Protein AF-X1TYH8-F1 (afdb_monomer_lite)

Secondary structure (DSSP, 8-state):
--SSEEEE-SPP-TTS-TT-TTTTTT-GGGEEEEE---HHHHHHHHHHHHHHHHTTT--EEEEEEET--TTTTTGGG--S-TT-HHHHHHHHHHHHHHHHH-TTEEEEEEEEEES--TT--GGGSHHHHHIIIIIHHHHHHHHH-TT---EEEEE-TT--HHHHHHHTTT-SS-EEEEEETTTTBTTS-SS-SHHHHHTHHHHHHTT--EEEE--B-S-SSS----HHHHHHHHHTS-GGG-S-EE-

Radius of gyration: 20.02 Å; chains: 1; bounding box: 48×45×50 Å

Organism: NCBI:txid412755

Foldseek 3Di:
DPQFDKAFQDDDDPPQPPVCPPVPRVPPVRIDGPGDGGVVRVLVVVLVVLVVCVVVVHAAEAEDAADDPPPCDPPPPAHRALPRVVPLVVLLQVLLVVCLSHLRHQEYEYELDDPADCPDDDCSHSLNSCCSHNQNSVVNNCVVPVPRNYAYEYECHVHDDVSNCVNCVVRPDAHAYEYAQQVADLPPDLARCDCVVPPVVVLVVVVHAYEYEYHHPDDDPDDDDDVVSVVSSVVNPPVVRHPYYDD

pLDDT: mean 93.1, std 6.13, range [48.47, 98.81]

Structure (mmCIF, N/CA/C/O backbone):
data_AF-X1TYH8-F1
#
_entry.id   AF-X1TYH8-F1
#
loop_
_atom_site.group_PDB
_atom_site.id
_atom_site.type_symbol
_atom_site.label_atom_id
_atom_site.label_alt_id
_atom_site.label_comp_id
_atom_site.label_asym_id
_atom_site.label_entity_id
_atom_site.label_seq_id
_atom_site.pdbx_PDB_ins_code
_atom_site.Cartn_x
_atom_site.Cartn_y
_atom_site.Cartn_z
_atom_site.occupancy
_atom_site.B_iso_or_equiv
_atom_site.auth_seq_id
_atom_site.auth_comp_id
_atom_site.auth_asym_id
_atom_site.auth_atom_id
_atom_site.pdbx_PDB_model_num
ATOM 1 N N . PRO A 1 1 ? -21.768 14.078 11.665 1.00 48.47 1 PRO A N 1
ATOM 2 C CA . PRO A 1 1 ? -21.532 14.996 10.521 1.00 48.47 1 PRO A CA 1
ATOM 3 C C . PRO A 1 1 ? -20.905 14.362 9.258 1.00 48.47 1 PRO A C 1
ATOM 5 O O . PRO A 1 1 ? -21.002 14.985 8.215 1.00 48.47 1 PRO A O 1
ATOM 8 N N . TRP A 1 2 ? -20.284 13.170 9.311 1.00 58.06 2 TRP A N 1
ATOM 9 C CA . TRP A 1 2 ? -19.496 12.624 8.183 1.00 58.06 2 TRP A CA 1
ATOM 10 C C . TRP A 1 2 ? -19.933 11.287 7.551 1.00 58.06 2 TRP A C 1
ATOM 12 O O . TRP A 1 2 ? -19.179 10.770 6.723 1.00 58.06 2 TRP A O 1
ATOM 22 N N . PRO A 1 3 ? -21.081 10.658 7.867 1.00 69.81 3 PRO A N 1
ATOM 23 C CA . PRO A 1 3 ? -21.370 9.403 7.195 1.00 69.81 3 PRO A CA 1
ATOM 24 C C . PRO A 1 3 ? -21.866 9.667 5.758 1.00 69.81 3 PRO A C 1
ATOM 26 O O . PRO A 1 3 ? -21.791 8.781 4.920 1.00 69.81 3 PRO A O 1
ATOM 29 N N . ASN A 1 4 ? -22.213 10.907 5.409 1.00 88.38 4 ASN A N 1
ATOM 30 C CA . ASN A 1 4 ? -22.666 11.266 4.071 1.00 88.38 4 ASN A CA 1
ATOM 31 C C . ASN A 1 4 ? -21.551 11.164 3.016 1.00 88.38 4 ASN A C 1
ATOM 33 O O . ASN A 1 4 ? -20.354 11.213 3.317 1.00 88.38 4 ASN A O 1
ATOM 37 N N . VAL A 1 5 ? -21.958 10.992 1.762 1.00 90.00 5 VAL A N 1
ATOM 38 C CA . VAL A 1 5 ? -21.089 11.103 0.589 1.00 90.00 5 VAL A CA 1
ATOM 39 C C . VAL A 1 5 ? -21.159 12.545 0.104 1.00 90.00 5 VAL A C 1
ATOM 41 O O . VAL A 1 5 ? -22.251 13.084 -0.104 1.00 90.00 5 VAL A O 1
ATOM 44 N N . THR A 1 6 ? -19.999 13.168 -0.061 1.00 91.44 6 THR A N 1
ATOM 45 C CA . THR A 1 6 ? -19.877 14.576 -0.432 1.00 91.44 6 THR A CA 1
ATOM 46 C C . THR A 1 6 ? -19.038 14.758 -1.690 1.00 91.44 6 THR A C 1
ATOM 48 O O . THR A 1 6 ? -18.219 13.908 -2.036 1.00 91.44 6 THR A O 1
ATOM 51 N N . VAL A 1 7 ? -19.242 15.884 -2.369 1.00 92.38 7 VAL A N 1
ATOM 52 C CA . VAL A 1 7 ? -18.417 16.347 -3.489 1.00 92.38 7 VAL A CA 1
ATOM 53 C C . VAL A 1 7 ? -17.928 17.765 -3.207 1.00 92.38 7 VAL A C 1
ATOM 55 O O . VAL A 1 7 ? -18.667 18.567 -2.629 1.00 92.38 7 VAL A O 1
ATOM 58 N N . TYR A 1 8 ? -16.693 18.072 -3.601 1.00 92.06 8 TYR A N 1
ATOM 59 C CA . TYR A 1 8 ? -16.167 19.435 -3.555 1.00 92.06 8 TYR A CA 1
ATOM 60 C C . TYR A 1 8 ? -16.996 20.348 -4.462 1.00 92.06 8 TYR A C 1
ATOM 62 O O . TYR A 1 8 ? -17.289 19.988 -5.602 1.00 92.06 8 TYR A O 1
ATOM 70 N N . ASN A 1 9 ? -17.411 21.504 -3.944 1.00 93.00 9 ASN A N 1
ATOM 71 C CA . ASN A 1 9 ? -18.396 22.366 -4.605 1.00 93.00 9 ASN A CA 1
ATOM 72 C C . ASN A 1 9 ? -17.817 23.662 -5.189 1.00 93.00 9 ASN A C 1
ATOM 74 O O . ASN A 1 9 ? -18.574 24.463 -5.740 1.00 93.00 9 ASN A O 1
ATOM 78 N N . LYS A 1 10 ? -16.499 23.875 -5.097 1.00 90.62 10 LYS A N 1
ATOM 79 C CA . LYS A 1 10 ? -15.839 25.023 -5.726 1.00 90.62 10 LYS A CA 1
ATOM 80 C C . LYS A 1 10 ? -15.267 24.643 -7.100 1.00 90.62 10 LYS A C 1
ATOM 82 O O . LYS A 1 10 ? -14.991 23.469 -7.353 1.00 90.62 10 LYS A O 1
ATOM 87 N N . PRO A 1 11 ? -15.075 25.623 -8.002 1.00 89.50 11 PRO A N 1
ATOM 88 C CA . PRO A 1 11 ? -14.467 25.377 -9.303 1.00 89.50 11 PRO A CA 1
ATOM 89 C C . PRO A 1 11 ? -13.049 24.810 -9.173 1.00 89.50 11 PRO A C 1
ATOM 91 O O . PRO A 1 11 ? -12.228 25.356 -8.440 1.00 89.50 11 PRO A O 1
ATOM 94 N N . ILE A 1 12 ? -12.751 23.770 -9.951 1.00 87.56 12 ILE A N 1
ATOM 95 C CA . ILE A 1 12 ? -11.387 23.289 -10.190 1.00 87.56 12 ILE A CA 1
ATOM 96 C C . ILE A 1 12 ? -10.978 23.798 -11.569 1.00 87.56 12 ILE A C 1
ATOM 98 O O . ILE A 1 12 ? -11.704 23.609 -12.546 1.00 87.56 12 ILE A O 1
ATOM 102 N N . ASN A 1 13 ? -9.839 24.476 -11.650 1.00 87.56 13 ASN A N 1
ATOM 103 C CA . ASN A 1 13 ? -9.317 25.013 -12.900 1.00 87.56 13 ASN A CA 1
ATOM 104 C C . ASN A 1 13 ? -7.806 24.759 -13.010 1.00 87.56 13 ASN A C 1
ATOM 106 O O . ASN A 1 13 ? -7.185 24.235 -12.091 1.00 87.56 13 ASN A O 1
ATOM 110 N N . ASN A 1 14 ? -7.207 25.136 -14.141 1.00 87.12 14 ASN A N 1
ATOM 111 C CA . ASN A 1 14 ? -5.792 24.864 -14.430 1.00 87.12 14 ASN A CA 1
ATOM 112 C C . ASN A 1 14 ? -4.800 25.557 -13.473 1.00 87.12 14 ASN A C 1
ATOM 114 O O . ASN A 1 14 ? -3.608 25.274 -13.538 1.00 87.12 14 ASN A O 1
ATOM 118 N N . TRP A 1 15 ? -5.276 26.469 -12.622 1.00 85.25 15 TRP A N 1
ATOM 119 C CA . TRP A 1 15 ? -4.486 27.192 -11.625 1.00 85.25 15 TRP A CA 1
ATOM 120 C C . TRP A 1 15 ? -4.729 26.709 -10.194 1.00 85.25 15 TRP A C 1
ATOM 122 O O . TRP A 1 15 ? -4.095 27.222 -9.278 1.00 85.25 15 TRP A O 1
ATOM 132 N N . THR A 1 16 ? -5.647 25.760 -9.991 1.00 84.38 16 THR A N 1
ATOM 133 C CA . THR A 1 16 ? -5.867 25.134 -8.685 1.00 84.38 16 THR A CA 1
ATOM 134 C C . THR A 1 16 ? -4.596 24.401 -8.254 1.00 84.38 16 THR A C 1
ATOM 136 O O . THR A 1 16 ? -4.020 23.651 -9.050 1.00 84.38 16 THR A O 1
ATOM 139 N N . ASP A 1 17 ? -4.145 24.613 -7.014 1.00 82.62 17 ASP A N 1
ATOM 140 C CA . ASP A 1 17 ? -2.962 23.931 -6.500 1.00 82.62 17 ASP A CA 1
ATOM 141 C C . ASP A 1 17 ? -3.255 22.430 -6.434 1.00 82.62 17 ASP A C 1
ATOM 143 O O . ASP A 1 17 ? -4.149 21.969 -5.724 1.00 82.62 17 ASP A O 1
ATOM 147 N N . MET A 1 18 ? -2.469 21.632 -7.158 1.00 74.50 18 MET A N 1
ATOM 148 C CA . MET A 1 18 ? -2.606 20.174 -7.138 1.00 74.50 18 MET A CA 1
ATOM 149 C C . MET A 1 18 ? -2.240 19.557 -5.780 1.00 74.50 18 MET A C 1
ATOM 151 O O . MET A 1 18 ? -2.470 18.365 -5.567 1.00 74.50 18 MET A O 1
ATOM 155 N N . LYS A 1 19 ? -1.658 20.339 -4.860 1.00 72.88 19 LYS A N 1
ATOM 156 C CA . LYS A 1 19 ? -1.455 19.938 -3.462 1.00 72.88 19 LYS A CA 1
ATOM 157 C C . LYS A 1 19 ? -2.666 20.234 -2.577 1.00 72.88 19 LYS A C 1
ATOM 159 O O . LYS A 1 19 ? -2.643 19.820 -1.419 1.00 72.88 19 LYS A O 1
ATOM 164 N N . TRP A 1 20 ? -3.692 20.901 -3.107 1.00 76.81 20 TRP A N 1
ATOM 165 C CA . TRP A 1 20 ? -4.970 21.174 -2.447 1.00 76.81 20 TRP A CA 1
ATOM 166 C C . TRP A 1 20 ? -4.837 21.873 -1.086 1.00 76.81 20 TRP A C 1
ATOM 168 O O . TRP A 1 20 ? -5.659 21.665 -0.188 1.00 76.81 20 TRP A O 1
ATOM 178 N N . LYS A 1 21 ? -3.754 22.637 -0.896 1.00 71.75 21 LYS A N 1
ATOM 179 C CA . LYS A 1 21 ? -3.378 23.198 0.406 1.00 71.75 21 LYS A CA 1
ATOM 180 C C . LYS A 1 21 ? -4.255 24.370 0.819 1.00 71.75 21 LYS A C 1
ATOM 182 O O . LYS A 1 21 ? -4.466 24.559 2.012 1.00 71.75 21 LYS A O 1
ATOM 187 N N . GLU A 1 22 ? -4.733 25.147 -0.143 1.00 80.81 22 GLU A N 1
ATOM 188 C CA . GLU A 1 22 ? -5.474 26.392 0.100 1.00 80.81 22 GLU A CA 1
ATOM 189 C C . GLU A 1 22 ? -6.965 26.236 -0.230 1.00 80.81 22 GLU A C 1
ATOM 191 O O . GLU A 1 22 ? -7.809 27.028 0.181 1.00 80.81 22 GLU A O 1
ATOM 196 N N . GLU A 1 23 ? -7.304 25.177 -0.957 1.00 84.62 23 GLU A N 1
ATOM 197 C CA . GLU A 1 23 ? -8.622 24.911 -1.512 1.00 84.62 23 GLU A CA 1
ATOM 198 C C . GLU A 1 23 ? -9.627 24.421 -0.468 1.00 84.62 23 GLU A C 1
ATOM 200 O O . GLU A 1 23 ? -10.837 24.447 -0.729 1.00 84.62 23 GLU A O 1
ATOM 205 N N . GLY A 1 24 ? -9.135 23.941 0.679 1.00 83.88 24 GLY A N 1
ATOM 206 C CA . GLY A 1 24 ? -9.963 23.420 1.758 1.00 83.88 24 GLY A CA 1
ATOM 207 C C . GLY A 1 24 ? -10.857 22.271 1.291 1.00 83.88 24 GLY A C 1
ATOM 208 O O . GLY A 1 24 ? -12.038 22.237 1.625 1.00 83.88 24 GLY A O 1
ATOM 209 N N . ILE A 1 25 ? -10.344 21.344 0.467 1.00 84.25 25 ILE A N 1
ATOM 210 C CA . ILE A 1 25 ? -11.169 20.298 -0.177 1.00 84.25 25 ILE A CA 1
ATOM 211 C C . ILE A 1 25 ? -11.824 19.313 0.799 1.00 84.25 25 ILE A C 1
ATOM 213 O O . ILE A 1 25 ? -12.712 18.558 0.411 1.00 84.25 25 ILE A O 1
ATOM 217 N N . GLN A 1 26 ? -11.382 19.305 2.057 1.00 79.19 26 GLN A N 1
ATOM 218 C CA . GLN A 1 26 ? -11.965 18.506 3.136 1.00 79.19 26 GLN A CA 1
ATOM 219 C C . GLN A 1 26 ? -12.766 19.355 4.138 1.00 79.19 26 GLN A C 1
ATOM 221 O O . GLN A 1 26 ? -13.273 18.810 5.115 1.00 79.19 26 GLN A O 1
ATOM 226 N N . GLU A 1 27 ? -12.885 20.668 3.930 1.00 84.44 27 GLU A N 1
ATOM 227 C CA . GLU A 1 27 ? -13.652 21.558 4.806 1.00 84.44 27 GLU A CA 1
ATOM 228 C C . GLU A 1 27 ? -15.160 21.400 4.537 1.00 84.44 27 GLU A C 1
ATOM 230 O O . GLU A 1 27 ? -15.575 21.467 3.375 1.00 84.44 27 GLU A O 1
ATOM 235 N N . PRO A 1 28 ? -16.002 21.188 5.568 1.00 86.50 28 PRO A N 1
ATO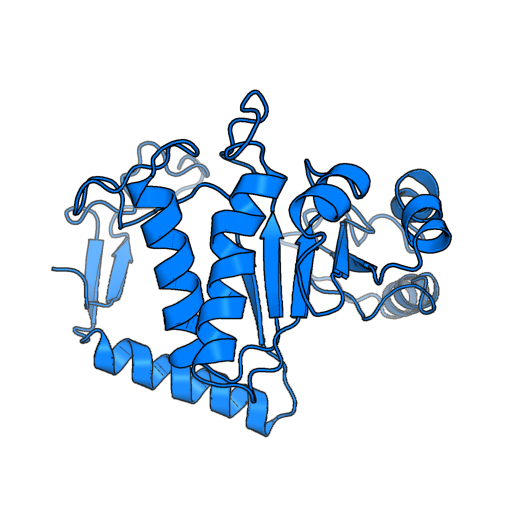M 236 C CA . PRO A 1 28 ? -17.445 20.992 5.402 1.00 86.50 28 PRO A CA 1
ATOM 237 C C . PRO A 1 28 ? -18.157 22.065 4.568 1.00 86.50 28 PRO A C 1
ATOM 239 O O . PRO A 1 28 ? -19.051 21.740 3.793 1.00 86.50 28 PRO A O 1
ATOM 242 N N . GLU A 1 29 ? -17.764 23.329 4.707 1.00 90.56 29 GLU A N 1
ATOM 243 C CA . GLU A 1 29 ? -18.300 24.476 3.967 1.00 90.56 29 GLU A CA 1
ATOM 244 C C . GLU A 1 29 ? -18.059 24.393 2.450 1.00 90.56 29 GLU A C 1
ATOM 246 O O . GLU A 1 29 ? -18.823 24.960 1.666 1.00 90.56 29 GLU A O 1
ATOM 251 N N . ASN A 1 30 ? -17.041 23.637 2.032 1.00 91.69 30 ASN A N 1
ATOM 252 C CA . ASN A 1 30 ? -16.649 23.461 0.635 1.00 91.69 30 ASN A CA 1
ATOM 253 C C . ASN A 1 30 ? -17.173 22.142 0.043 1.00 91.69 30 ASN A C 1
ATOM 255 O O . ASN A 1 30 ? -16.771 21.726 -1.048 1.00 91.69 30 ASN A O 1
ATOM 259 N N . LEU A 1 31 ? -18.058 21.457 0.770 1.00 92.00 31 LEU A N 1
ATOM 260 C CA . LEU A 1 31 ? -18.578 20.144 0.426 1.00 92.00 31 LEU A CA 1
ATOM 261 C C . LEU A 1 31 ? -20.101 20.187 0.280 1.00 92.00 31 LEU A C 1
ATOM 263 O O . LEU A 1 31 ? -20.825 20.680 1.138 1.00 92.00 31 LEU A O 1
ATOM 267 N N . THR A 1 32 ? -20.606 19.607 -0.808 1.00 94.44 32 THR A N 1
ATOM 268 C CA . THR A 1 32 ? -22.043 19.361 -0.994 1.00 94.44 32 THR A CA 1
ATOM 269 C C . THR A 1 32 ? -22.344 17.897 -0.740 1.00 94.44 32 THR A C 1
ATOM 271 O O . THR A 1 32 ? -21.706 17.021 -1.323 1.00 94.44 32 THR A O 1
ATOM 274 N N . VAL A 1 33 ? -23.324 17.619 0.121 1.00 94.12 33 VAL A N 1
ATOM 275 C CA . VAL A 1 33 ? -23.839 16.261 0.325 1.00 94.12 33 VAL A CA 1
ATOM 276 C C . VAL A 1 33 ? -24.593 15.830 -0.929 1.00 94.12 33 VAL A C 1
ATOM 278 O O . VAL A 1 33 ? -25.605 16.426 -1.280 1.00 94.12 33 VAL A O 1
ATOM 281 N N . ILE A 1 34 ? -24.102 14.781 -1.589 1.00 95.19 34 ILE A N 1
ATOM 282 C CA . ILE A 1 34 ? -24.756 14.178 -2.762 1.00 95.19 34 ILE A CA 1
ATOM 283 C C . ILE A 1 34 ? -25.548 12.923 -2.401 1.00 95.19 34 ILE A C 1
ATOM 285 O O . ILE A 1 34 ? -26.391 12.477 -3.176 1.00 95.19 34 ILE A O 1
ATOM 289 N N . ARG A 1 35 ? -25.275 12.339 -1.228 1.00 93.75 35 ARG A N 1
ATOM 290 C CA . ARG A 1 35 ? -26.017 11.198 -0.698 1.00 93.75 35 ARG A CA 1
ATOM 291 C C . ARG A 1 35 ? -25.877 11.118 0.813 1.00 93.75 35 ARG A C 1
ATOM 293 O O . ARG A 1 35 ? -24.763 11.116 1.337 1.00 93.75 35 ARG A O 1
ATOM 300 N N . GLU A 1 36 ? -27.005 10.992 1.497 1.00 94.00 36 GLU A N 1
ATOM 301 C CA . GLU A 1 36 ? -27.018 10.576 2.895 1.00 94.00 36 GLU A CA 1
ATOM 302 C C . GLU A 1 36 ? -26.749 9.076 2.975 1.00 94.00 36 GLU A C 1
ATOM 304 O O . GLU A 1 36 ? -27.295 8.291 2.197 1.00 94.00 36 GLU A O 1
ATOM 309 N N . MET A 1 37 ? -25.831 8.695 3.852 1.00 92.62 37 MET A N 1
ATOM 310 C CA . MET A 1 37 ? -25.437 7.305 4.044 1.00 92.62 37 MET A CA 1
ATOM 311 C C . MET A 1 37 ? -24.911 7.155 5.466 1.00 92.62 37 MET A C 1
ATOM 313 O O . MET A 1 37 ? -24.267 8.077 5.954 1.00 92.62 37 MET A O 1
ATOM 317 N N . SER A 1 38 ? -25.175 6.039 6.137 1.00 93.19 38 SER A N 1
ATOM 318 C CA . SER A 1 38 ? -24.572 5.700 7.429 1.00 93.19 38 SER A CA 1
ATOM 319 C C . SER A 1 38 ? -23.171 5.084 7.247 1.00 93.19 38 SER A C 1
ATOM 321 O O . SER A 1 38 ? -22.760 4.744 6.134 1.00 93.19 38 SER A O 1
ATOM 323 N N . MET A 1 39 ? -22.394 4.934 8.327 1.00 91.06 39 MET A N 1
ATOM 324 C CA . MET A 1 39 ? -21.103 4.232 8.227 1.00 91.06 39 MET A CA 1
ATOM 325 C C . MET A 1 39 ? -21.300 2.730 7.979 1.00 91.06 39 MET A C 1
ATOM 327 O O . MET A 1 39 ? -20.521 2.103 7.262 1.00 91.06 39 MET A O 1
ATOM 331 N N . GLU A 1 40 ? -22.373 2.167 8.525 1.00 94.38 40 GLU A N 1
ATOM 332 C CA . GLU A 1 40 ? -22.799 0.787 8.314 1.00 94.38 40 GLU A CA 1
ATOM 333 C C . GLU A 1 40 ? -23.169 0.568 6.845 1.00 94.38 40 GLU A C 1
ATOM 335 O O . GLU A 1 40 ? -22.676 -0.367 6.225 1.00 94.38 40 GLU A O 1
ATOM 340 N N . GLU A 1 41 ? -23.942 1.473 6.237 1.00 95.31 41 GLU A N 1
ATOM 341 C CA . GLU A 1 41 ? -24.283 1.383 4.812 1.00 95.31 41 GLU A CA 1
ATOM 342 C C . GLU A 1 41 ? -23.045 1.477 3.905 1.00 95.31 41 GLU A C 1
ATOM 344 O O . GLU A 1 41 ? -22.937 0.726 2.931 1.00 95.31 41 GLU A O 1
ATOM 349 N N . LYS A 1 42 ? -22.079 2.348 4.239 1.00 93.69 42 LYS A N 1
ATOM 350 C CA . LYS A 1 42 ? -20.773 2.414 3.553 1.00 93.69 42 LYS A CA 1
ATOM 351 C C . LYS A 1 42 ? -20.004 1.102 3.687 1.00 93.69 42 LYS A C 1
ATOM 353 O O . LYS A 1 42 ? -19.448 0.608 2.708 1.00 93.69 42 LYS A O 1
ATOM 358 N N . THR A 1 43 ? -19.984 0.543 4.891 1.00 96.12 43 THR A N 1
ATOM 359 C CA . THR A 1 43 ? -19.299 -0.717 5.190 1.00 96.12 43 THR A CA 1
ATOM 360 C C . THR A 1 43 ? -19.914 -1.870 4.398 1.00 96.12 43 THR A C 1
ATOM 362 O O . THR A 1 43 ? -19.195 -2.599 3.718 1.00 96.12 43 THR A O 1
ATOM 365 N N . GLU A 1 44 ? -21.242 -1.993 4.395 1.00 97.38 44 GLU A N 1
ATOM 366 C CA . GLU A 1 44 ? -21.954 -3.025 3.635 1.00 97.38 44 GLU A CA 1
ATOM 367 C C . GLU A 1 44 ? -21.801 -2.855 2.121 1.00 97.38 44 GLU A C 1
ATOM 369 O O . GLU A 1 44 ? -21.742 -3.841 1.385 1.00 97.38 44 GLU A O 1
ATOM 374 N N . HIS A 1 45 ? -21.692 -1.619 1.629 1.00 96.44 45 HIS A N 1
ATOM 375 C CA . HIS A 1 45 ? -21.350 -1.380 0.232 1.00 96.44 45 HIS A CA 1
ATOM 376 C C . HIS A 1 45 ? -19.968 -1.951 -0.116 1.00 96.44 45 HIS A C 1
ATOM 378 O O . HIS A 1 45 ? -19.854 -2.713 -1.074 1.00 96.44 45 HIS A O 1
ATOM 384 N N . TRP A 1 46 ? -18.935 -1.643 0.673 1.00 97.25 46 TRP A N 1
ATOM 385 C CA . TRP A 1 46 ? -17.578 -2.132 0.410 1.00 97.25 46 TRP A CA 1
ATOM 386 C C . TRP A 1 46 ? -17.436 -3.642 0.582 1.00 97.25 46 TRP A C 1
ATOM 388 O O . TRP A 1 46 ? -16.768 -4.269 -0.236 1.00 97.25 46 TRP A O 1
ATOM 398 N N . LYS A 1 47 ? -18.142 -4.253 1.542 1.00 98.25 47 LYS A N 1
ATOM 399 C CA . LYS A 1 47 ? -18.215 -5.719 1.641 1.00 98.25 47 LYS A CA 1
ATOM 400 C C . LYS A 1 47 ? -18.740 -6.344 0.349 1.00 98.25 47 LYS A C 1
ATOM 402 O O . LYS A 1 47 ? -18.155 -7.303 -0.138 1.00 98.25 47 LYS A O 1
ATOM 407 N N . LYS A 1 48 ? -19.791 -5.769 -0.252 1.00 98.31 48 LYS A N 1
ATOM 408 C CA . LYS A 1 48 ? -20.320 -6.237 -1.546 1.00 98.31 48 LYS A CA 1
ATOM 409 C C . LYS A 1 48 ? -19.309 -6.073 -2.678 1.00 98.31 48 LYS A C 1
ATOM 411 O O . LYS A 1 48 ? -19.197 -6.969 -3.504 1.00 98.31 48 LYS A O 1
ATOM 416 N N . VAL A 1 49 ? -18.584 -4.953 -2.725 1.00 98.12 49 VAL A N 1
ATOM 417 C CA . VAL A 1 49 ? -17.537 -4.724 -3.738 1.00 98.12 49 VAL A CA 1
ATOM 418 C C . VAL A 1 49 ? -16.416 -5.753 -3.600 1.00 98.12 49 VAL A C 1
ATOM 420 O O . VAL A 1 49 ? -16.000 -6.335 -4.598 1.00 98.12 49 VAL A O 1
ATOM 423 N N . PHE A 1 50 ? -15.952 -6.008 -2.377 1.00 98.19 50 PHE A N 1
ATOM 424 C CA . PHE A 1 50 ? -14.849 -6.934 -2.150 1.00 98.19 50 PHE A CA 1
ATOM 425 C C . PHE A 1 50 ? -15.270 -8.386 -2.385 1.00 98.19 50 PHE A C 1
ATOM 427 O O . PHE A 1 50 ? -14.537 -9.125 -3.032 1.00 98.19 50 PHE A O 1
ATOM 434 N N . GLN A 1 51 ? -16.487 -8.767 -1.982 1.00 98.00 51 GLN A N 1
ATOM 435 C CA . GLN A 1 51 ? -17.044 -10.075 -2.331 1.00 98.00 51 GLN A CA 1
ATOM 436 C C . GLN A 1 51 ? -17.159 -10.246 -3.850 1.00 98.00 51 GLN A C 1
ATOM 438 O O . GLN A 1 51 ? -16.801 -11.282 -4.392 1.00 98.00 51 GLN A O 1
ATOM 443 N N . TYR A 1 52 ? -17.606 -9.211 -4.565 1.00 98.44 52 TYR A N 1
ATOM 444 C CA . TYR A 1 52 ? -17.728 -9.263 -6.021 1.00 98.44 52 TYR A CA 1
ATOM 445 C C . TYR A 1 52 ? -16.381 -9.491 -6.729 1.00 98.44 52 TYR A C 1
ATOM 447 O O . TYR A 1 52 ? -16.352 -10.141 -7.781 1.00 98.44 52 TYR A O 1
ATOM 455 N N . ALA A 1 53 ? -15.294 -8.949 -6.169 1.00 98.12 53 ALA A N 1
ATOM 456 C CA . ALA A 1 53 ? -13.924 -9.187 -6.618 1.00 98.12 53 ALA A CA 1
ATOM 457 C C . ALA A 1 53 ? -13.473 -10.626 -6.314 1.00 98.12 53 ALA A C 1
ATOM 459 O O . ALA A 1 53 ? -13.003 -11.322 -7.215 1.00 98.12 53 ALA A O 1
ATOM 460 N N . GLU A 1 54 ? -13.701 -11.099 -5.091 1.00 97.12 54 GLU A N 1
ATOM 461 C CA . GLU A 1 54 ? -13.375 -12.462 -4.659 1.00 97.12 54 GLU A CA 1
ATOM 462 C C . GLU A 1 54 ? -14.099 -13.530 -5.494 1.00 97.12 54 GLU A C 1
ATOM 464 O O . GLU A 1 54 ? -13.460 -14.455 -5.994 1.00 97.12 54 GLU A O 1
ATOM 469 N N . ASP A 1 55 ? -15.390 -13.336 -5.785 1.00 98.31 55 ASP A N 1
ATOM 470 C CA . ASP A 1 55 ? -16.194 -14.203 -6.664 1.00 98.31 55 ASP A CA 1
ATOM 471 C C . ASP A 1 55 ? -15.623 -14.313 -8.097 1.00 98.31 55 ASP A C 1
ATOM 473 O O . ASP A 1 55 ? -16.069 -15.141 -8.896 1.00 98.31 55 ASP A O 1
ATOM 477 N N . ARG A 1 56 ? -14.664 -13.448 -8.456 1.00 98.25 56 ARG A N 1
ATOM 478 C CA . ARG A 1 56 ? -13.973 -13.393 -9.755 1.00 98.25 56 ARG A CA 1
ATOM 479 C C . ARG A 1 56 ? -12.484 -13.721 -9.663 1.00 98.25 56 ARG A C 1
ATOM 481 O O . ARG A 1 56 ? -11.789 -13.572 -10.665 1.00 98.25 56 ARG A O 1
ATOM 488 N N . GLY A 1 57 ? -12.002 -14.163 -8.502 1.00 97.50 57 GLY A N 1
ATOM 489 C CA . GLY A 1 57 ? -10.585 -14.449 -8.280 1.00 97.50 57 GLY A CA 1
ATOM 490 C C . GLY A 1 57 ? -9.703 -13.199 -8.335 1.00 97.50 57 GLY A C 1
ATOM 491 O O . GLY A 1 57 ? -8.574 -13.273 -8.813 1.00 97.50 57 GLY A O 1
ATOM 492 N N . ILE A 1 58 ? -10.230 -12.042 -7.919 1.00 97.38 58 ILE A N 1
ATOM 493 C CA . ILE A 1 58 ? -9.483 -10.784 -7.841 1.00 97.38 58 ILE A CA 1
ATOM 494 C C . ILE A 1 58 ? -9.133 -10.513 -6.381 1.00 97.38 58 ILE A C 1
ATOM 496 O O . ILE A 1 58 ? -9.996 -10.156 -5.578 1.00 97.38 58 ILE A O 1
ATOM 500 N N . ASP A 1 59 ? -7.849 -10.623 -6.069 1.00 96.75 59 ASP A N 1
ATOM 501 C CA . ASP A 1 59 ? -7.315 -10.300 -4.753 1.00 96.75 59 ASP A CA 1
ATOM 502 C C . ASP A 1 59 ? -7.196 -8.786 -4.547 1.00 96.75 59 ASP A C 1
ATOM 504 O O . ASP A 1 59 ? -6.776 -8.038 -5.435 1.00 96.75 59 ASP A O 1
ATOM 508 N N . ILE A 1 60 ? -7.528 -8.327 -3.339 1.00 97.19 60 ILE A N 1
ATOM 509 C CA . ILE A 1 60 ? -7.507 -6.905 -2.986 1.00 97.19 60 ILE A CA 1
ATOM 510 C C . ILE A 1 60 ? -6.323 -6.598 -2.078 1.00 97.19 60 ILE A C 1
ATOM 512 O O . ILE A 1 60 ? -6.153 -7.204 -1.021 1.00 97.19 60 ILE A O 1
ATOM 516 N N . TYR A 1 61 ? -5.551 -5.585 -2.465 1.00 96.81 61 TYR A N 1
ATOM 517 C CA . TYR A 1 61 ? -4.403 -5.084 -1.719 1.00 96.81 61 TYR A CA 1
ATOM 518 C C . TYR A 1 61 ? -4.596 -3.598 -1.411 1.00 96.81 61 TYR A C 1
ATOM 520 O O . TYR A 1 61 ? -4.953 -2.821 -2.297 1.00 96.81 61 TYR A O 1
ATOM 528 N N . LEU A 1 62 ? -4.333 -3.182 -0.169 1.00 96.69 62 LEU A N 1
ATOM 529 C CA . LEU A 1 62 ? -4.421 -1.777 0.240 1.00 96.69 62 LEU A CA 1
ATOM 530 C C . LEU A 1 62 ? -3.033 -1.213 0.538 1.00 96.69 62 LEU A C 1
ATOM 532 O O . LEU A 1 62 ? -2.358 -1.655 1.467 1.00 96.69 62 LEU A O 1
ATOM 536 N N . PHE A 1 63 ? -2.620 -0.204 -0.229 1.00 95.81 63 PHE A N 1
ATOM 537 C CA . PHE A 1 63 ? -1.343 0.483 -0.047 1.00 95.81 63 PHE A CA 1
ATOM 538 C C . PHE A 1 63 ? -1.512 1.805 0.701 1.00 95.81 63 PHE A C 1
ATOM 540 O O . PHE A 1 63 ? -2.335 2.641 0.332 1.00 95.81 63 PHE A O 1
ATOM 547 N N . HIS A 1 64 ? -0.678 2.012 1.717 1.00 95.81 64 HIS A N 1
ATOM 548 C CA . HIS A 1 64 ? -0.749 3.161 2.610 1.00 95.81 64 HIS A CA 1
ATOM 549 C C . HIS A 1 64 ? 0.528 4.002 2.550 1.00 95.81 64 HIS A C 1
ATOM 551 O O . HIS A 1 64 ? 1.650 3.490 2.464 1.00 95.81 64 HIS A O 1
ATOM 557 N N . TRP A 1 65 ? 0.347 5.317 2.628 1.00 95.12 65 TRP A N 1
ATOM 558 C CA . TRP A 1 65 ? 1.411 6.293 2.839 1.00 95.12 65 TRP A CA 1
ATOM 559 C C . TRP A 1 65 ? 1.360 6.773 4.284 1.00 95.12 65 TRP A C 1
ATOM 561 O O . TRP A 1 65 ? 0.298 6.770 4.904 1.00 95.12 65 TRP A O 1
ATOM 571 N N . ASN A 1 66 ? 2.505 7.188 4.822 1.00 96.06 66 ASN A N 1
ATOM 572 C CA . ASN A 1 66 ? 2.662 7.493 6.238 1.00 96.06 66 ASN A CA 1
ATOM 573 C C . ASN A 1 66 ? 3.438 8.804 6.489 1.00 96.06 66 ASN A C 1
ATOM 575 O O . ASN A 1 66 ? 4.332 9.152 5.717 1.00 96.06 66 ASN A O 1
ATOM 579 N N . VAL A 1 67 ? 3.146 9.553 7.558 1.00 95.38 67 VAL A N 1
ATOM 580 C CA . VAL A 1 67 ? 1.994 9.403 8.471 1.00 95.38 67 VAL A CA 1
ATOM 581 C C . VAL A 1 67 ? 0.884 10.359 8.030 1.00 95.38 67 VAL A C 1
ATOM 583 O O . VAL A 1 67 ? 1.041 11.579 8.091 1.00 95.38 67 VAL A O 1
ATOM 586 N N . PHE A 1 68 ? -0.248 9.802 7.597 1.00 93.44 68 PHE A N 1
ATOM 587 C CA . PHE A 1 68 ? -1.438 10.564 7.218 1.00 93.44 68 PHE A CA 1
ATOM 588 C C . PHE A 1 68 ? -2.626 10.103 8.064 1.00 93.44 68 PHE A C 1
ATOM 590 O O . PHE A 1 68 ? -2.943 8.918 8.108 1.00 93.44 68 PHE A O 1
ATOM 597 N N . VAL A 1 69 ? -3.295 11.047 8.727 1.00 91.62 69 VAL A N 1
ATOM 598 C CA . VAL A 1 69 ? -4.485 10.811 9.572 1.00 91.62 69 VAL A CA 1
ATOM 599 C C . VAL A 1 69 ? -5.674 11.639 9.081 1.00 91.62 69 VAL A C 1
ATOM 601 O O . VAL A 1 69 ? -6.478 12.142 9.866 1.00 91.62 69 VAL A O 1
ATOM 604 N N . ASN A 1 70 ? -5.754 11.827 7.762 1.00 83.62 70 ASN A N 1
ATOM 605 C CA . ASN A 1 70 ? -6.734 12.687 7.102 1.00 83.62 70 ASN A CA 1
ATOM 606 C C . ASN A 1 70 ? -8.158 12.393 7.597 1.00 83.62 70 ASN A C 1
ATOM 608 O O . ASN A 1 70 ? -8.561 11.240 7.743 1.00 83.62 70 ASN A O 1
ATOM 612 N N . GLY A 1 71 ? -8.917 13.447 7.892 1.00 81.56 71 GLY A N 1
ATOM 613 C CA . GLY A 1 71 ? -10.262 13.345 8.463 1.00 81.56 71 GLY A CA 1
ATOM 614 C C . GLY A 1 71 ? -10.328 12.932 9.943 1.00 81.56 71 GLY A C 1
ATOM 615 O O . GLY A 1 71 ? -11.364 13.171 10.569 1.00 81.56 71 GLY A O 1
ATOM 616 N N . ALA A 1 72 ? -9.268 12.366 10.527 1.00 89.19 72 ALA A N 1
ATOM 617 C CA . ALA A 1 72 ? -9.165 12.047 11.955 1.00 89.19 72 ALA A CA 1
ATOM 618 C C . ALA A 1 72 ? -8.328 13.069 12.743 1.00 89.19 72 ALA A C 1
ATOM 620 O O . ALA A 1 72 ? -8.496 13.175 13.958 1.00 89.19 72 ALA A O 1
ATOM 621 N N . GLU A 1 73 ? -7.468 13.839 12.073 1.00 89.44 73 GLU A N 1
ATOM 622 C CA . GLU A 1 73 ? -6.633 14.855 12.717 1.00 89.44 73 GLU A CA 1
ATOM 623 C C . GLU A 1 73 ? -7.444 15.823 13.595 1.00 89.44 73 GLU A C 1
ATOM 625 O O . GLU A 1 73 ? -8.521 16.293 13.223 1.00 89.44 73 GLU A O 1
ATOM 630 N N . GLY A 1 74 ? -6.933 16.091 14.799 1.00 89.06 74 GLY A N 1
ATOM 631 C CA . GLY A 1 74 ? -7.560 16.958 15.795 1.00 89.06 74 GLY A CA 1
ATOM 632 C C . GLY A 1 74 ? -8.711 16.304 16.568 1.00 89.06 74 GLY A C 1
ATOM 633 O O . GLY A 1 74 ? -9.101 16.809 17.622 1.00 89.06 74 GLY A O 1
ATOM 634 N N . LYS A 1 75 ? -9.237 15.160 16.115 1.00 90.19 75 LYS A N 1
ATOM 635 C CA . LYS A 1 75 ? -10.315 14.431 16.798 1.00 90.19 75 LYS A CA 1
ATOM 636 C C . LYS A 1 75 ? -9.726 13.454 17.804 1.00 90.19 75 LYS A C 1
ATOM 638 O O . LYS A 1 75 ? -8.762 12.760 17.509 1.00 90.19 75 LYS A O 1
ATOM 643 N N . HIS A 1 76 ? -10.309 13.381 19.000 1.00 93.81 76 HIS A N 1
ATOM 644 C CA . HIS A 1 76 ? -9.897 12.432 20.048 1.00 93.81 76 HIS A CA 1
ATOM 645 C C . HIS A 1 76 ? -8.390 12.469 20.389 1.00 93.81 76 HIS A C 1
ATOM 647 O O . HIS A 1 76 ? -7.825 11.476 20.836 1.00 93.81 76 HIS A O 1
ATOM 653 N N . GLY A 1 77 ? -7.727 13.611 20.169 1.00 94.88 77 GLY A N 1
ATOM 654 C CA . GLY A 1 77 ? -6.286 13.764 20.383 1.00 94.88 77 GLY A CA 1
ATOM 655 C C . GLY A 1 77 ? -5.396 13.175 19.282 1.00 94.88 77 GLY A C 1
ATOM 656 O O . GLY A 1 77 ? -4.182 13.165 19.454 1.00 94.88 77 GLY A O 1
ATOM 657 N N . ILE A 1 78 ? -5.951 12.708 18.161 1.00 96.06 78 ILE A N 1
ATOM 658 C CA . ILE A 1 78 ? -5.185 12.192 17.018 1.00 96.06 78 ILE A CA 1
ATOM 659 C C . ILE A 1 78 ? -4.452 13.346 16.326 1.00 96.06 78 ILE A C 1
ATOM 661 O O . ILE A 1 78 ? -5.036 14.400 16.061 1.00 96.06 78 ILE A O 1
ATOM 665 N N . ARG A 1 79 ? -3.170 13.141 16.013 1.00 94.94 79 ARG A N 1
ATOM 666 C CA . ARG A 1 79 ? -2.330 14.099 15.278 1.00 94.94 79 ARG A CA 1
ATOM 667 C C . ARG A 1 79 ? -1.401 13.371 14.307 1.00 94.94 79 ARG A C 1
ATOM 669 O O . ARG A 1 79 ? -1.155 12.187 14.487 1.00 94.94 79 ARG A O 1
ATOM 676 N N . TRP A 1 80 ? -0.863 14.028 13.286 1.00 92.44 80 TRP A N 1
ATOM 677 C CA . TRP A 1 80 ? -0.012 13.326 12.310 1.00 92.44 80 TRP A CA 1
ATOM 678 C C . TRP A 1 80 ? 1.386 12.965 12.834 1.00 92.44 80 TRP A C 1
ATOM 680 O O . TRP A 1 80 ? 2.070 12.174 12.191 1.00 92.44 80 TRP A O 1
ATOM 690 N N . GLN A 1 81 ? 1.842 13.527 13.963 1.00 95.75 81 GLN A N 1
ATOM 691 C CA . GLN A 1 81 ? 3.211 13.296 14.430 1.00 95.75 81 GLN A CA 1
ATOM 692 C C . GLN A 1 81 ? 3.459 11.809 14.719 1.00 95.75 81 GLN A C 1
ATOM 694 O O . GLN A 1 81 ? 2.705 11.148 15.433 1.00 95.75 81 GLN A O 1
ATOM 699 N N . GLN A 1 82 ? 4.546 11.292 14.152 1.00 95.81 82 GLN A N 1
ATOM 700 C CA . GLN A 1 82 ? 4.927 9.880 14.192 1.00 95.81 82 GLN A CA 1
ATOM 701 C C . GLN A 1 82 ? 5.227 9.370 15.607 1.00 95.81 82 GLN A C 1
ATOM 703 O O . GLN A 1 82 ? 4.943 8.217 15.921 1.00 95.81 82 GLN A O 1
ATOM 708 N N . ASP A 1 83 ? 5.755 10.229 16.476 1.00 96.50 83 ASP A N 1
ATOM 709 C CA . ASP A 1 83 ? 6.047 9.943 17.881 1.00 96.50 83 ASP A CA 1
ATOM 710 C C . ASP A 1 83 ? 4.838 10.129 18.814 1.00 96.50 83 ASP A C 1
ATOM 712 O O . ASP A 1 83 ? 4.946 9.957 20.031 1.00 96.50 83 ASP A O 1
ATOM 716 N N . HIS A 1 84 ? 3.662 10.432 18.257 1.00 96.88 84 HIS A N 1
ATOM 717 C CA . HIS A 1 84 ? 2.449 10.620 19.032 1.00 96.88 84 HIS A CA 1
ATOM 718 C C . HIS A 1 84 ? 1.781 9.267 19.362 1.00 96.88 84 HIS A C 1
ATOM 720 O O . HIS A 1 84 ? 1.295 8.570 18.464 1.00 96.88 84 HIS A O 1
ATOM 726 N N . PRO A 1 85 ? 1.677 8.873 20.647 1.00 96.75 85 PRO A N 1
ATOM 727 C CA . PRO A 1 85 ? 1.237 7.528 21.023 1.00 96.75 85 PRO A CA 1
ATOM 728 C C . PRO A 1 85 ? -0.223 7.236 20.655 1.00 96.75 85 PRO A C 1
ATOM 730 O O . PRO A 1 85 ? -0.534 6.110 20.272 1.00 96.75 85 PRO A O 1
ATOM 733 N N . ILE A 1 86 ? -1.109 8.241 20.707 1.00 97.81 86 ILE A N 1
ATOM 734 C CA . ILE A 1 86 ? -2.517 8.087 20.290 1.00 97.81 86 ILE A CA 1
ATOM 735 C C . ILE A 1 86 ? -2.602 7.781 18.792 1.00 97.81 86 ILE A C 1
ATOM 737 O O . ILE A 1 86 ? -3.479 7.043 18.361 1.00 97.81 86 ILE A O 1
ATOM 741 N N . THR A 1 87 ? -1.678 8.309 17.993 1.00 96.12 87 THR A N 1
ATOM 742 C CA . THR A 1 87 ? -1.667 8.103 16.543 1.00 96.12 87 THR A CA 1
ATOM 743 C C . THR A 1 87 ? -1.198 6.702 16.190 1.00 96.12 87 THR A C 1
ATOM 745 O O . THR A 1 87 ? -1.813 6.049 15.353 1.00 96.12 87 THR A O 1
ATOM 748 N N . VAL A 1 88 ? -0.169 6.204 16.881 1.00 97.94 88 VAL A N 1
ATOM 749 C CA . VAL A 1 88 ? 0.267 4.805 16.760 1.00 97.94 88 VAL A CA 1
ATOM 750 C C . VAL A 1 88 ? -0.882 3.854 17.106 1.00 97.94 88 VAL A C 1
ATOM 752 O O . VAL A 1 88 ? -1.193 2.954 16.328 1.00 97.94 88 VAL A O 1
ATOM 755 N N . ASP A 1 89 ? -1.550 4.087 18.239 1.00 98.19 89 ASP A N 1
ATOM 756 C CA . ASP A 1 89 ? -2.693 3.279 18.679 1.00 98.19 89 ASP A CA 1
ATOM 757 C C . ASP A 1 89 ? -3.872 3.354 17.693 1.00 98.19 89 ASP A C 1
ATOM 759 O O . ASP A 1 89 ? -4.453 2.329 17.336 1.00 98.19 89 ASP A O 1
ATOM 763 N N . TYR A 1 90 ? -4.180 4.550 17.186 1.00 97.88 90 TYR A N 1
ATOM 764 C CA . TYR A 1 90 ? -5.227 4.766 16.191 1.00 97.88 90 TYR A CA 1
ATOM 765 C C . TYR A 1 90 ? -4.970 3.990 14.894 1.00 97.88 90 TYR A C 1
ATOM 767 O O . TYR A 1 90 ? -5.867 3.285 14.427 1.00 97.88 90 TYR A O 1
ATOM 775 N N . ILE A 1 91 ? -3.762 4.072 14.323 1.00 97.94 91 ILE A N 1
ATOM 776 C CA . ILE A 1 91 ? -3.436 3.351 13.084 1.00 97.94 91 ILE A CA 1
ATOM 777 C C . ILE A 1 91 ? -3.449 1.839 13.330 1.00 97.94 91 ILE A C 1
ATOM 779 O O . ILE A 1 91 ? -4.081 1.118 12.560 1.00 97.94 91 ILE A O 1
ATOM 783 N N . ARG A 1 92 ? -2.856 1.351 14.431 1.00 98.56 92 ARG A N 1
ATOM 784 C CA . ARG A 1 92 ? -2.879 -0.079 14.791 1.00 98.56 92 ARG A CA 1
ATOM 785 C C . ARG A 1 92 ? -4.306 -0.626 14.880 1.00 98.56 92 ARG A C 1
ATOM 787 O O . ARG A 1 92 ? -4.621 -1.644 14.263 1.00 98.56 92 ARG A O 1
ATOM 794 N N . LYS A 1 93 ? -5.189 0.077 15.598 1.00 98.56 93 LYS A N 1
ATOM 795 C CA . LYS A 1 93 ? -6.608 -0.292 15.724 1.00 98.56 93 LYS A CA 1
ATOM 796 C C . LYS A 1 93 ? -7.353 -0.199 14.397 1.00 98.56 93 LYS A C 1
ATOM 798 O O . LYS A 1 93 ? -8.204 -1.042 14.132 1.00 98.56 93 LYS A O 1
ATOM 803 N N . SER A 1 94 ? -7.024 0.782 13.560 1.00 97.88 94 SER A N 1
ATOM 804 C CA . SER A 1 94 ? -7.630 0.933 12.233 1.00 97.88 94 SER A CA 1
ATOM 805 C C . SER A 1 94 ? -7.254 -0.226 11.311 1.00 97.88 94 SER A C 1
ATOM 807 O O . SER A 1 94 ? -8.136 -0.784 10.664 1.00 97.88 94 SER A O 1
ATOM 809 N N . VAL A 1 95 ? -5.983 -0.642 11.300 1.00 98.50 95 VAL A N 1
ATOM 810 C CA . VAL A 1 95 ? -5.514 -1.814 10.541 1.00 98.50 95 VAL A CA 1
ATOM 811 C C . VAL A 1 95 ? -6.238 -3.071 11.013 1.00 98.50 95 VAL A C 1
ATOM 813 O O . VAL A 1 95 ? -6.854 -3.758 10.198 1.00 98.50 95 VAL A O 1
ATOM 816 N N . LYS A 1 96 ? -6.252 -3.316 12.330 1.00 98.81 96 LYS A N 1
ATOM 817 C CA . LYS A 1 96 ? -6.961 -4.456 12.918 1.00 98.81 96 LYS A CA 1
ATOM 818 C C . LYS A 1 96 ? -8.434 -4.482 12.506 1.00 98.81 96 LYS A C 1
ATOM 820 O O . LYS A 1 96 ? -8.909 -5.464 11.940 1.00 98.81 96 LYS A O 1
ATOM 825 N N . GLN A 1 97 ? -9.157 -3.393 12.774 1.00 98.56 97 GLN A N 1
ATOM 826 C CA . GLN A 1 97 ? -10.592 -3.319 12.517 1.00 98.56 97 GLN A CA 1
ATOM 827 C C . GLN A 1 97 ? -10.908 -3.432 11.023 1.00 98.56 97 GLN A C 1
ATOM 829 O O . GLN A 1 97 ? -11.913 -4.042 10.668 1.00 98.56 97 GLN A O 1
ATOM 834 N N . THR A 1 98 ? -10.060 -2.890 10.145 1.00 98.19 98 THR A N 1
ATOM 835 C CA . THR A 1 98 ? -10.229 -3.010 8.689 1.00 98.19 98 THR A CA 1
ATOM 836 C C . THR A 1 98 ? -10.188 -4.472 8.259 1.00 98.19 98 THR A C 1
ATOM 838 O O . THR A 1 98 ? -11.111 -4.919 7.588 1.00 98.19 98 THR A O 1
ATOM 841 N N . LEU A 1 99 ? -9.188 -5.239 8.701 1.00 98.50 99 LEU A N 1
ATOM 842 C CA . LEU A 1 99 ? -9.045 -6.651 8.323 1.00 98.50 99 LEU A CA 1
ATOM 843 C C . LEU A 1 99 ? -10.147 -7.539 8.911 1.00 98.50 99 LEU A C 1
ATOM 845 O O . LEU A 1 99 ? -10.613 -8.457 8.248 1.00 98.50 99 LEU A O 1
ATOM 849 N N . LEU A 1 100 ? -10.627 -7.234 10.120 1.00 98.56 100 LEU A N 1
ATOM 850 C CA . LEU A 1 100 ? -11.785 -7.927 10.695 1.00 98.56 100 LEU A CA 1
ATOM 851 C C . LEU A 1 100 ? -13.093 -7.598 9.966 1.00 98.56 100 LEU A C 1
ATOM 853 O O . LEU A 1 100 ? -13.980 -8.440 9.856 1.00 98.56 100 LEU A O 1
ATOM 857 N N . THR A 1 101 ? -13.225 -6.369 9.466 1.00 98.38 101 THR A N 1
ATOM 858 C CA . THR A 1 101 ? -14.418 -5.929 8.729 1.00 98.38 101 THR A CA 1
ATOM 859 C C . THR A 1 101 ? -14.424 -6.459 7.292 1.00 98.38 101 THR A C 1
ATOM 861 O O . THR A 1 101 ? -15.494 -6.739 6.748 1.00 98.38 101 THR A O 1
ATOM 864 N N . PHE A 1 102 ? -13.237 -6.603 6.698 1.00 98.12 102 PHE A N 1
ATOM 865 C CA . PHE A 1 102 ? -13.001 -6.981 5.306 1.00 98.12 102 PHE A CA 1
ATOM 866 C C . PHE A 1 102 ? -11.956 -8.114 5.220 1.00 98.12 102 PHE A C 1
ATOM 868 O O . PHE A 1 102 ? -10.818 -7.878 4.805 1.00 98.12 102 PHE A O 1
ATOM 875 N N . PRO A 1 103 ? -12.316 -9.351 5.615 1.00 97.44 103 PRO A N 1
ATOM 876 C CA . PRO A 1 103 ? -11.369 -10.468 5.713 1.00 97.44 103 PRO A CA 1
ATOM 877 C C . PRO A 1 103 ? -10.833 -10.971 4.363 1.00 97.44 103 PRO A C 1
ATOM 879 O O . PRO A 1 103 ? -9.909 -11.776 4.331 1.00 97.44 103 PRO A O 1
ATOM 882 N N . ASN A 1 104 ? -11.389 -10.498 3.248 1.00 96.75 104 ASN A N 1
ATOM 883 C CA . ASN A 1 104 ? -10.952 -10.820 1.890 1.00 96.75 104 ASN A CA 1
ATOM 884 C C . ASN A 1 104 ? -9.865 -9.885 1.335 1.00 96.75 104 ASN A C 1
ATOM 886 O O . ASN A 1 104 ? -9.409 -10.073 0.208 1.00 96.75 104 ASN A O 1
ATOM 890 N N . ILE A 1 105 ? -9.405 -8.901 2.113 1.00 98.12 105 ILE A N 1
ATOM 891 C CA . ILE A 1 105 ? -8.165 -8.182 1.797 1.00 98.12 105 ILE A CA 1
ATOM 892 C C . ILE A 1 105 ? -6.999 -9.175 1.881 1.00 98.12 105 ILE A C 1
ATOM 894 O O . ILE A 1 105 ? -6.768 -9.767 2.930 1.00 98.12 105 ILE A O 1
ATOM 898 N N . LYS A 1 106 ? -6.238 -9.313 0.793 1.00 96.75 106 LYS A N 1
ATOM 899 C CA . LYS A 1 106 ? -5.109 -10.248 0.667 1.00 96.75 106 LYS A CA 1
ATOM 900 C C . LYS A 1 106 ? -3.748 -9.622 0.903 1.00 96.75 106 LYS A C 1
ATOM 902 O O . LYS A 1 106 ? -2.764 -10.337 1.078 1.00 96.75 106 LYS A O 1
ATOM 907 N N . GLY A 1 107 ? -3.664 -8.297 0.979 1.00 96.38 107 GLY A N 1
ATOM 908 C CA . GLY A 1 107 ? -2.419 -7.675 1.392 1.00 96.38 107 GLY A CA 1
ATOM 909 C C . GLY A 1 107 ? -2.523 -6.231 1.837 1.00 96.38 107 GLY A C 1
ATOM 910 O O . GLY A 1 107 ? -3.387 -5.460 1.414 1.00 96.38 107 GLY A O 1
ATOM 911 N N . ILE A 1 108 ? -1.580 -5.870 2.696 1.00 97.75 108 ILE A N 1
ATOM 912 C CA . ILE A 1 108 ? -1.347 -4.513 3.161 1.00 97.75 108 ILE A CA 1
ATOM 913 C C . ILE A 1 108 ? 0.037 -4.093 2.687 1.00 97.75 108 ILE A C 1
ATOM 915 O O . ILE A 1 108 ? 1.052 -4.686 3.051 1.00 97.75 108 ILE A O 1
ATOM 919 N N . GLY A 1 109 ? 0.063 -3.048 1.872 1.00 96.88 109 GLY A N 1
ATOM 920 C CA . GLY A 1 109 ? 1.278 -2.382 1.452 1.00 96.88 109 GLY A CA 1
ATOM 921 C C . GLY A 1 109 ? 1.527 -1.110 2.254 1.00 96.88 109 GLY A C 1
ATOM 922 O O . GLY A 1 109 ? 0.593 -0.362 2.551 1.00 96.88 109 GLY A O 1
ATOM 923 N N . VAL A 1 110 ? 2.785 -0.817 2.573 1.00 97.00 110 VAL A N 1
ATOM 924 C CA . VAL A 1 110 ? 3.167 0.382 3.335 1.00 97.00 110 VAL A CA 1
ATOM 925 C C . VAL A 1 110 ? 4.307 1.139 2.668 1.00 97.00 110 VAL A C 1
ATOM 927 O O . VAL A 1 110 ? 5.228 0.555 2.102 1.00 97.00 110 VAL A O 1
ATOM 930 N N . THR A 1 111 ? 4.251 2.466 2.744 1.00 95.62 111 THR A N 1
ATOM 931 C CA . THR A 1 111 ? 5.321 3.372 2.310 1.00 95.62 111 THR A CA 1
ATOM 932 C C . THR A 1 111 ? 5.955 4.041 3.518 1.00 95.62 111 THR A C 1
ATOM 934 O O . THR A 1 111 ? 5.239 4.557 4.381 1.00 95.62 111 THR A O 1
ATOM 937 N N . ALA A 1 112 ? 7.288 4.101 3.545 1.00 93.56 112 ALA A N 1
ATOM 938 C CA . ALA A 1 112 ? 8.092 4.812 4.545 1.00 93.56 112 ALA A CA 1
ATOM 939 C C . ALA A 1 112 ? 8.100 6.326 4.315 1.00 93.56 112 ALA A C 1
ATOM 941 O O . ALA A 1 112 ? 9.145 6.966 4.278 1.00 93.56 112 ALA A O 1
ATOM 942 N N . GLY A 1 113 ? 6.918 6.902 4.105 1.00 92.19 113 GLY A N 1
ATOM 943 C CA . GLY A 1 113 ? 6.747 8.286 3.692 1.00 92.19 113 GLY A CA 1
ATOM 944 C C . GLY A 1 113 ? 5.397 8.523 3.013 1.00 92.19 113 GLY A C 1
ATOM 945 O O . GLY A 1 113 ? 4.546 7.639 2.966 1.00 92.19 113 GLY A O 1
ATOM 946 N N . GLU A 1 114 ? 5.148 9.699 2.449 1.00 91.75 114 GLU A N 1
ATOM 947 C CA . GLU A 1 114 ? 6.090 10.815 2.234 1.00 91.75 114 GLU A CA 1
ATOM 948 C C . GLU A 1 114 ? 5.966 11.927 3.298 1.00 91.75 114 GLU A C 1
ATOM 950 O O . GLU A 1 114 ? 6.523 13.008 3.138 1.00 91.75 114 GLU A O 1
ATOM 955 N N . HIS A 1 115 ? 5.263 11.659 4.403 1.00 94.06 115 HIS A N 1
ATOM 956 C CA . HIS A 1 115 ? 5.040 12.596 5.510 1.00 94.06 115 HIS A CA 1
ATOM 957 C C . HIS A 1 115 ? 5.516 12.002 6.846 1.00 94.06 115 HIS A C 1
ATOM 959 O O . HIS A 1 115 ? 4.813 12.012 7.855 1.00 94.06 115 HIS A O 1
ATOM 965 N N . ILE A 1 116 ? 6.704 11.396 6.825 1.00 93.81 116 ILE A N 1
ATOM 966 C CA . ILE A 1 116 ? 7.329 10.732 7.972 1.00 93.81 116 ILE A CA 1
ATOM 967 C C . ILE A 1 116 ? 8.572 11.518 8.411 1.00 93.81 116 ILE A C 1
ATOM 969 O O . ILE A 1 116 ? 9.250 12.119 7.574 1.00 93.81 116 ILE A O 1
ATOM 973 N N . ASN A 1 117 ? 8.897 11.508 9.704 1.00 94.75 117 ASN A N 1
ATOM 974 C CA . ASN A 1 117 ? 10.136 12.091 10.213 1.00 94.75 117 ASN A CA 1
ATOM 975 C C . ASN A 1 117 ? 11.228 11.012 10.282 1.00 94.75 117 ASN A C 1
ATOM 977 O O . ASN A 1 117 ? 11.252 10.183 11.191 1.00 94.75 117 ASN A O 1
ATOM 981 N N . ARG A 1 118 ? 12.150 11.049 9.315 1.00 93.62 118 ARG A N 1
ATOM 982 C CA . ARG A 1 118 ? 13.241 10.069 9.175 1.00 93.62 118 ARG A CA 1
ATOM 983 C C . ARG A 1 118 ? 14.370 10.241 10.198 1.00 93.62 118 ARG A C 1
ATOM 985 O O . ARG A 1 118 ? 15.204 9.352 10.303 1.00 93.62 118 ARG A O 1
ATOM 992 N N . GLU A 1 119 ? 14.371 11.336 10.957 1.00 95.06 119 GLU A N 1
ATOM 993 C CA . GLU A 1 119 ? 15.363 11.602 12.008 1.00 95.06 119 GLU A CA 1
ATOM 994 C C . GLU A 1 119 ? 14.990 10.953 13.352 1.00 95.06 119 GLU A C 1
ATOM 996 O O . GLU A 1 119 ? 15.785 10.940 14.292 1.00 95.06 119 GLU A O 1
ATOM 1001 N N . LEU A 1 120 ? 13.768 10.422 13.477 1.00 96.12 120 LEU A N 1
ATOM 1002 C CA . LEU A 1 120 ? 13.345 9.724 14.686 1.00 96.12 120 LEU A CA 1
ATOM 1003 C C . LEU A 1 120 ? 14.057 8.375 14.825 1.00 96.12 120 LEU A C 1
ATOM 1005 O O . LEU A 1 120 ? 14.304 7.660 13.855 1.00 96.12 120 LEU A O 1
ATOM 1009 N N . THR A 1 121 ? 14.349 8.008 16.070 1.00 96.25 121 THR A N 1
ATOM 1010 C CA . THR A 1 121 ? 15.067 6.780 16.427 1.00 96.25 121 THR A CA 1
ATOM 1011 C C . THR A 1 121 ? 14.251 5.917 17.393 1.00 96.25 121 THR A C 1
ATOM 1013 O O . THR A 1 121 ? 13.138 6.270 17.803 1.00 96.25 121 THR A O 1
ATOM 1016 N N . GLY A 1 122 ? 14.785 4.744 17.750 1.00 96.06 122 GLY A N 1
ATOM 1017 C CA . GLY A 1 122 ? 14.140 3.824 18.687 1.00 96.06 122 GLY A CA 1
ATOM 1018 C C . GLY A 1 122 ? 12.754 3.399 18.204 1.00 96.06 122 GLY A C 1
ATOM 1019 O O . GLY A 1 122 ? 12.566 3.137 17.018 1.00 96.06 122 GLY A O 1
ATOM 1020 N N . LYS A 1 123 ? 11.769 3.372 19.109 1.00 95.31 123 LYS A N 1
ATOM 1021 C CA . LYS A 1 123 ? 10.376 2.979 18.820 1.00 95.31 123 LYS A CA 1
ATOM 1022 C C . LYS A 1 123 ? 9.764 3.711 17.618 1.00 95.31 123 LYS A C 1
ATOM 1024 O O . LYS A 1 123 ? 8.927 3.147 16.922 1.00 95.31 123 LYS A O 1
ATOM 1029 N N . TYR A 1 124 ? 10.159 4.962 17.402 1.00 97.00 124 TYR A N 1
ATOM 1030 C CA . TYR A 1 124 ? 9.589 5.813 16.365 1.00 97.00 124 TYR A CA 1
ATOM 1031 C C . TYR A 1 124 ? 10.477 5.933 15.134 1.00 97.00 124 TYR A C 1
ATOM 1033 O O . TYR A 1 124 ? 10.132 6.707 14.256 1.00 97.00 124 TYR A O 1
ATOM 1041 N N . LYS A 1 125 ? 11.572 5.170 15.016 1.00 96.94 125 LYS A N 1
ATOM 1042 C CA . LYS A 1 125 ? 12.239 4.982 13.718 1.00 96.94 125 LYS A CA 1
ATOM 1043 C C . LYS A 1 125 ? 11.215 4.472 12.701 1.00 96.94 125 LYS A C 1
ATOM 1045 O O . LYS A 1 125 ? 10.330 3.709 13.073 1.00 96.94 125 LYS A O 1
ATOM 1050 N N . THR A 1 126 ? 11.315 4.893 11.445 1.00 96.44 126 THR A N 1
ATOM 1051 C CA . THR A 1 126 ? 10.332 4.620 10.383 1.00 96.44 126 THR A CA 1
ATOM 1052 C C . THR A 1 126 ? 9.823 3.173 10.341 1.00 96.44 126 THR A C 1
ATOM 1054 O O . THR A 1 126 ? 8.615 2.946 10.417 1.00 96.44 126 THR A O 1
ATOM 1057 N N . GLU A 1 127 ? 10.717 2.192 10.270 1.00 96.44 127 GLU A N 1
ATOM 1058 C CA . GLU A 1 127 ? 10.372 0.770 10.179 1.00 96.44 127 GLU A CA 1
ATOM 1059 C C . GLU A 1 127 ? 9.797 0.250 11.504 1.00 96.44 127 GLU A C 1
ATOM 1061 O O . GLU A 1 127 ? 8.777 -0.437 11.511 1.00 96.44 127 GLU A O 1
ATOM 1066 N N . ASN A 1 128 ? 10.356 0.676 12.643 1.00 97.56 128 ASN A N 1
ATOM 1067 C CA . ASN A 1 128 ? 9.817 0.350 13.970 1.00 97.56 128 ASN A CA 1
ATOM 1068 C C . ASN A 1 128 ? 8.402 0.917 14.164 1.00 97.56 128 ASN A C 1
ATOM 1070 O O . ASN A 1 128 ? 7.538 0.283 14.770 1.00 97.56 128 ASN A O 1
ATOM 1074 N N . TRP A 1 129 ? 8.127 2.102 13.619 1.00 97.88 129 TRP A N 1
A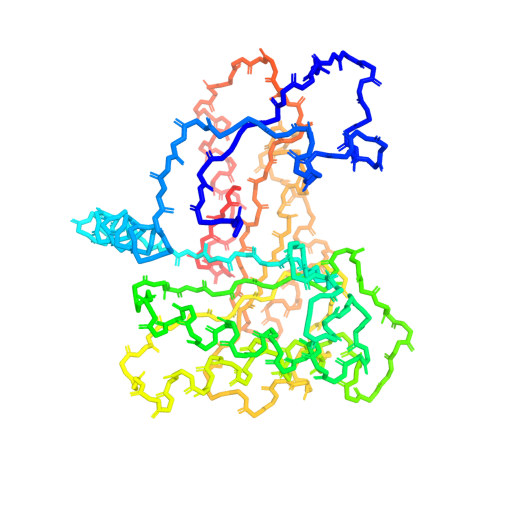TOM 1075 C CA . TRP A 1 129 ? 6.795 2.691 13.645 1.00 97.88 129 TRP A CA 1
ATOM 1076 C C . TRP A 1 129 ? 5.811 1.865 12.809 1.00 97.88 129 TRP A C 1
ATOM 1078 O O . TRP A 1 129 ? 4.691 1.625 13.260 1.00 97.88 129 TRP A O 1
ATOM 1088 N N . MET A 1 130 ? 6.222 1.367 11.635 1.00 97.62 130 MET A N 1
ATOM 1089 C CA . MET A 1 130 ? 5.396 0.454 10.829 1.00 97.62 130 MET A CA 1
ATOM 1090 C C . MET A 1 130 ? 5.125 -0.868 11.540 1.00 97.62 130 MET A C 1
ATOM 1092 O O . MET A 1 130 ? 4.011 -1.386 11.451 1.00 97.62 130 MET A O 1
ATOM 1096 N N . TRP A 1 131 ? 6.111 -1.391 12.269 1.00 97.88 131 TRP A N 1
ATOM 1097 C CA . TRP A 1 131 ? 5.938 -2.566 13.116 1.00 97.88 131 TRP A CA 1
ATOM 1098 C C . TRP A 1 131 ? 4.856 -2.312 14.162 1.00 97.88 131 TRP A C 1
ATOM 1100 O O . TRP A 1 131 ? 3.860 -3.031 14.220 1.00 97.88 131 TRP A O 1
ATOM 1110 N N . HIS A 1 132 ? 4.990 -1.228 14.929 1.00 98.31 132 HIS A N 1
ATOM 1111 C CA . HIS A 1 132 ? 4.061 -0.894 16.008 1.00 98.31 132 HIS A CA 1
ATOM 1112 C C . HIS A 1 132 ? 2.650 -0.503 15.553 1.00 98.31 132 HIS A C 1
ATOM 1114 O O . HIS A 1 132 ? 1.738 -0.445 16.380 1.00 98.31 132 HIS A O 1
ATOM 1120 N N . THR A 1 133 ? 2.465 -0.235 14.262 1.00 98.38 133 THR A N 1
ATOM 1121 C CA . THR A 1 133 ? 1.179 0.136 13.671 1.00 98.38 133 THR A CA 1
ATOM 1122 C C . THR A 1 133 ? 0.607 -0.993 12.823 1.00 98.38 133 THR A C 1
ATOM 1124 O O . THR A 1 133 ? -0.300 -1.695 13.264 1.00 98.38 133 THR A O 1
ATOM 1127 N N . TYR A 1 134 ? 1.140 -1.199 11.623 1.00 98.25 134 TYR A N 1
ATOM 1128 C CA . TYR A 1 134 ? 0.630 -2.170 10.661 1.00 98.25 134 TYR A CA 1
ATOM 1129 C C . TYR A 1 134 ? 0.966 -3.608 11.057 1.00 98.25 134 TYR A C 1
ATOM 1131 O O . TYR A 1 134 ? 0.066 -4.444 11.068 1.00 98.25 134 TYR A O 1
ATOM 1139 N N . GLY A 1 135 ? 2.223 -3.896 11.418 1.00 97.62 135 GLY A N 1
ATOM 1140 C CA . GLY A 1 135 ? 2.660 -5.258 11.758 1.00 97.62 135 GLY A CA 1
ATOM 1141 C C . GLY A 1 135 ? 1.877 -5.821 12.946 1.00 97.62 135 GLY A C 1
ATOM 1142 O O . GLY A 1 135 ? 1.198 -6.843 12.837 1.00 97.62 135 GLY A O 1
ATOM 1143 N N . GLN A 1 136 ? 1.875 -5.081 14.056 1.00 98.44 136 GLN A N 1
ATOM 1144 C CA . GLN A 1 136 ? 1.112 -5.443 15.248 1.00 98.44 136 GLN A CA 1
ATOM 1145 C C . GLN A 1 136 ? -0.408 -5.381 15.025 1.00 98.44 136 GLN A C 1
ATOM 1147 O O . GLN A 1 136 ? -1.127 -6.188 15.602 1.00 98.44 136 GLN A O 1
ATOM 1152 N N . GLY A 1 137 ? -0.915 -4.479 14.178 1.00 98.44 137 GLY A N 1
ATOM 1153 C CA . GLY A 1 137 ? -2.342 -4.420 13.841 1.00 98.44 137 GLY A CA 1
ATOM 1154 C C . GLY A 1 137 ? -2.830 -5.659 13.083 1.00 98.44 137 GLY A C 1
ATOM 1155 O O . GLY A 1 137 ? -3.905 -6.178 13.384 1.00 98.44 137 GLY A O 1
ATOM 1156 N N . ILE A 1 138 ? -2.024 -6.176 12.149 1.00 98.06 138 ILE A N 1
ATOM 1157 C CA . ILE A 1 138 ? -2.301 -7.440 11.449 1.00 98.06 138 ILE A CA 1
ATOM 1158 C C . ILE A 1 138 ? -2.242 -8.617 12.424 1.00 98.06 138 ILE A C 1
ATOM 1160 O O . ILE A 1 138 ? -3.131 -9.466 12.409 1.00 98.06 138 ILE A O 1
ATOM 1164 N N . MET A 1 139 ? -1.238 -8.660 13.303 1.00 97.94 139 MET A N 1
ATOM 1165 C CA . MET A 1 139 ? -1.144 -9.704 14.329 1.00 97.94 139 MET A CA 1
ATOM 1166 C C . MET A 1 139 ? -2.347 -9.699 15.277 1.00 97.94 139 MET A C 1
ATOM 1168 O O . MET A 1 139 ? -2.880 -10.762 15.583 1.00 97.94 139 MET A O 1
ATOM 1172 N N . ASP A 1 140 ? -2.813 -8.521 15.697 1.00 98.62 140 ASP A N 1
ATOM 1173 C CA . ASP A 1 140 ? -4.009 -8.410 16.532 1.00 98.62 140 ASP A CA 1
ATOM 1174 C C . ASP A 1 140 ? -5.267 -8.906 15.807 1.00 98.62 140 ASP A C 1
ATOM 1176 O O . ASP A 1 140 ? -6.159 -9.456 16.448 1.00 98.62 140 ASP A O 1
ATOM 1180 N N . ALA A 1 141 ? -5.362 -8.697 14.490 1.00 98.44 141 ALA A N 1
ATOM 1181 C CA . ALA A 1 141 ? -6.471 -9.213 13.692 1.00 98.44 141 ALA A CA 1
ATOM 1182 C C . ALA A 1 141 ? -6.395 -10.738 13.568 1.00 98.44 141 ALA A C 1
ATOM 1184 O O . ALA A 1 141 ? -7.394 -11.412 13.796 1.00 98.44 141 ALA A O 1
ATOM 1185 N N . ARG A 1 142 ? -5.207 -11.289 13.284 1.00 97.50 142 ARG A N 1
ATOM 1186 C CA . ARG A 1 142 ? -4.964 -12.741 13.204 1.00 97.50 142 ARG A CA 1
ATOM 1187 C C . ARG A 1 142 ? -5.230 -13.459 14.527 1.00 97.50 142 ARG A C 1
ATOM 1189 O O . ARG A 1 142 ? -5.682 -14.595 14.524 1.00 97.50 142 ARG A O 1
ATOM 1196 N N . ALA A 1 143 ? -4.983 -12.800 15.658 1.00 97.94 143 ALA A N 1
ATOM 1197 C CA . ALA A 1 143 ? -5.313 -13.354 16.968 1.00 97.94 143 ALA A CA 1
ATOM 1198 C C . ALA A 1 143 ? -6.831 -13.551 17.165 1.00 97.94 143 ALA A C 1
ATOM 1200 O O . ALA A 1 143 ? -7.232 -14.455 17.894 1.00 97.94 143 ALA A O 1
ATOM 1201 N N . GLU A 1 144 ? -7.668 -12.726 16.525 1.00 98.56 144 GLU A N 1
ATOM 1202 C CA . GLU A 1 144 ? -9.134 -12.848 16.571 1.00 98.56 144 GLU A CA 1
ATOM 1203 C C . GLU A 1 144 ? -9.708 -13.675 15.416 1.00 98.56 144 GLU A C 1
ATOM 1205 O O . GLU A 1 144 ? -10.706 -14.370 15.596 1.00 98.56 144 GLU A O 1
ATOM 1210 N N . ASN A 1 145 ? -9.072 -13.627 14.247 1.00 97.88 145 ASN A N 1
ATOM 1211 C CA . ASN A 1 145 ? -9.414 -14.429 13.082 1.00 97.88 145 ASN A CA 1
ATOM 1212 C C . ASN A 1 145 ? -8.143 -15.092 12.509 1.00 97.88 145 ASN A C 1
ATOM 1214 O O . ASN A 1 145 ? -7.482 -14.502 11.648 1.00 97.88 145 ASN A O 1
ATOM 1218 N N . PRO A 1 146 ? -7.794 -16.307 12.977 1.00 96.31 146 PRO A N 1
ATOM 1219 C CA . PRO A 1 146 ? -6.600 -17.029 12.530 1.00 96.31 146 PRO A CA 1
ATOM 1220 C C . PRO A 1 146 ? -6.5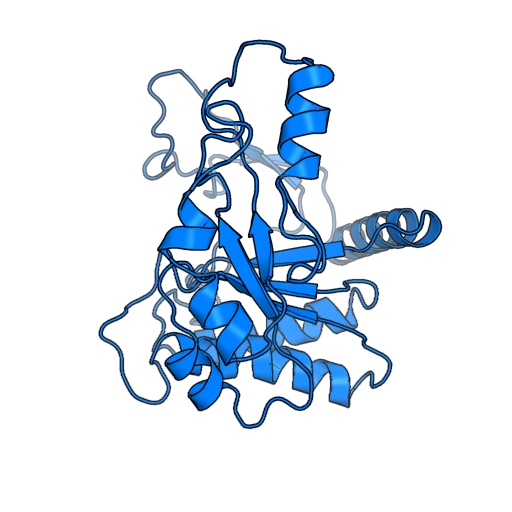91 -17.395 11.041 1.00 96.31 146 PRO A C 1
ATOM 1222 O O . PRO A 1 146 ? -5.519 -17.658 10.503 1.00 96.31 146 PRO A O 1
ATOM 1225 N N . ASP A 1 147 ? -7.749 -17.370 10.374 1.00 96.06 147 ASP A N 1
ATOM 1226 C CA . ASP A 1 147 ? -7.884 -17.681 8.945 1.00 96.06 147 ASP A CA 1
ATOM 1227 C C . ASP A 1 147 ? -7.494 -16.495 8.037 1.00 96.06 147 ASP A C 1
ATOM 1229 O O . ASP A 1 147 ? -7.538 -16.601 6.810 1.00 96.06 147 ASP A O 1
ATOM 1233 N N . LEU A 1 148 ? -7.119 -15.344 8.616 1.00 96.19 148 LEU A N 1
ATOM 1234 C CA . LEU A 1 148 ? -6.668 -14.172 7.864 1.00 96.19 148 LEU A CA 1
ATOM 1235 C C . LEU A 1 148 ? -5.330 -14.421 7.154 1.00 96.19 148 LEU A C 1
ATOM 1237 O O . LEU A 1 148 ? -4.247 -14.293 7.737 1.00 96.19 148 LEU A O 1
ATOM 1241 N N . ASP A 1 149 ? -5.427 -14.651 5.851 1.00 94.25 149 ASP A N 1
ATOM 1242 C CA . ASP A 1 149 ? -4.306 -14.719 4.920 1.00 94.25 149 ASP A CA 1
ATOM 1243 C C . ASP A 1 149 ? -4.038 -13.345 4.283 1.00 94.25 149 ASP A C 1
ATOM 1245 O O . ASP A 1 149 ? -4.662 -12.949 3.296 1.00 94.25 149 ASP A O 1
ATOM 1249 N N . VAL A 1 150 ? -3.145 -12.581 4.920 1.00 95.81 150 VAL A N 1
ATOM 1250 C CA . VAL A 1 150 ? -2.807 -11.197 4.547 1.00 95.81 150 VAL A CA 1
ATOM 1251 C C . VAL A 1 150 ? -1.299 -11.058 4.372 1.00 95.81 150 VAL A C 1
ATOM 1253 O O . VAL A 1 150 ? -0.542 -11.219 5.332 1.00 95.81 150 VAL A O 1
ATOM 1256 N N . ARG A 1 151 ? -0.862 -10.692 3.168 1.00 95.62 151 ARG A N 1
ATOM 1257 C CA . ARG A 1 151 ? 0.541 -10.410 2.830 1.00 95.62 151 ARG A CA 1
ATOM 1258 C C . ARG A 1 151 ? 0.954 -9.028 3.338 1.00 95.62 151 ARG A C 1
ATOM 1260 O O . ARG A 1 151 ? 0.157 -8.086 3.304 1.00 95.62 151 ARG A O 1
ATOM 1267 N N . PHE A 1 152 ? 2.201 -8.884 3.784 1.00 96.50 152 PHE A N 1
ATOM 1268 C CA . PHE A 1 152 ? 2.762 -7.592 4.189 1.00 96.50 152 PHE A CA 1
ATOM 1269 C C . PHE A 1 152 ? 3.803 -7.134 3.169 1.00 96.50 152 PHE A C 1
ATOM 1271 O O . PHE A 1 152 ? 4.810 -7.810 2.981 1.00 96.50 152 PHE A O 1
ATOM 1278 N N . ILE A 1 153 ? 3.584 -5.977 2.539 1.00 96.44 153 ILE A N 1
ATOM 1279 C CA . ILE A 1 153 ? 4.427 -5.489 1.440 1.00 96.44 153 ILE A CA 1
ATOM 1280 C C . ILE A 1 153 ? 5.056 -4.138 1.802 1.00 96.44 153 ILE A C 1
ATOM 1282 O O . ILE A 1 153 ? 4.379 -3.111 1.885 1.00 96.44 153 ILE A O 1
ATOM 1286 N N . PHE A 1 154 ? 6.378 -4.088 1.933 1.00 96.00 154 PHE A N 1
ATOM 1287 C CA . PHE A 1 154 ? 7.110 -2.832 2.075 1.00 96.00 154 PHE A CA 1
ATOM 1288 C C . PHE A 1 154 ? 7.422 -2.223 0.723 1.00 96.00 154 PHE A C 1
ATOM 1290 O O . PHE A 1 154 ? 8.150 -2.777 -0.099 1.00 96.00 154 PHE A O 1
ATOM 1297 N N . ARG A 1 155 ? 6.960 -0.999 0.499 1.00 94.00 155 ARG A N 1
ATOM 1298 C CA . ARG A 1 155 ? 7.503 -0.183 -0.582 1.00 94.00 155 ARG A CA 1
ATOM 1299 C C . ARG A 1 155 ? 8.902 0.261 -0.184 1.00 94.00 155 ARG A C 1
ATOM 1301 O O . ARG A 1 155 ? 9.051 1.055 0.738 1.00 94.00 155 ARG A O 1
ATOM 1308 N N . ARG A 1 156 ? 9.919 -0.159 -0.948 1.00 88.50 156 ARG A N 1
ATOM 1309 C CA . ARG A 1 156 ? 11.340 0.198 -0.730 1.00 88.50 156 ARG A CA 1
ATOM 1310 C C . ARG A 1 156 ? 11.597 1.712 -0.698 1.00 88.50 156 ARG A C 1
ATOM 1312 O O . ARG A 1 156 ? 12.665 2.175 -0.305 1.00 88.50 156 ARG A O 1
ATOM 1319 N N . HIS A 1 157 ? 10.650 2.521 -1.165 1.00 87.69 157 HIS A N 1
ATOM 1320 C CA . HIS A 1 157 ? 10.748 3.974 -1.135 1.00 87.69 157 HIS A CA 1
ATOM 1321 C C . HIS A 1 157 ? 10.982 4.496 0.296 1.00 87.69 157 HIS A C 1
ATOM 1323 O O . HIS A 1 157 ? 10.114 4.344 1.145 1.00 87.69 157 HIS A O 1
ATOM 1329 N N . TRP A 1 158 ? 12.151 5.116 0.520 1.00 88.31 158 TRP A N 1
ATOM 1330 C CA . TRP A 1 158 ? 12.631 5.662 1.807 1.00 88.31 158 TRP A CA 1
ATOM 1331 C C . TRP A 1 158 ? 12.846 4.654 2.945 1.00 88.31 158 TRP A C 1
ATOM 1333 O O . TRP A 1 158 ? 13.055 5.070 4.081 1.00 88.31 158 TRP A O 1
ATOM 1343 N N . SER A 1 159 ? 12.899 3.364 2.621 1.00 87.81 159 SER A N 1
ATOM 1344 C CA . SER A 1 159 ? 13.258 2.289 3.549 1.00 87.81 159 SER A CA 1
ATOM 1345 C C . SER A 1 159 ? 14.350 1.396 2.947 1.00 87.81 159 SER A C 1
ATOM 1347 O O . SER A 1 159 ? 14.673 1.503 1.752 1.00 87.81 159 SER A O 1
ATOM 1349 N N . ASN A 1 160 ? 14.943 0.539 3.773 1.00 87.38 160 ASN A N 1
ATOM 1350 C CA . ASN A 1 160 ? 15.928 -0.458 3.375 1.00 87.38 160 ASN A CA 1
ATOM 1351 C C . ASN A 1 160 ? 15.668 -1.786 4.101 1.00 87.38 160 ASN A C 1
ATOM 1353 O O . ASN A 1 160 ? 14.978 -1.822 5.116 1.00 87.38 160 ASN A O 1
ATOM 1357 N N . LEU A 1 161 ? 16.190 -2.878 3.545 1.00 87.88 161 LEU A N 1
ATOM 1358 C CA . LEU A 1 161 ? 15.853 -4.221 4.006 1.00 87.88 161 LEU A CA 1
ATOM 1359 C C . LEU A 1 161 ? 16.422 -4.548 5.391 1.00 87.88 161 LEU A C 1
ATOM 1361 O O . LEU A 1 161 ? 15.743 -5.208 6.167 1.00 87.88 161 LEU A O 1
ATOM 1365 N N . GLU A 1 162 ? 17.614 -4.051 5.723 1.00 89.62 162 GLU A N 1
ATOM 1366 C CA . GLU A 1 162 ? 18.228 -4.250 7.044 1.00 89.62 162 GLU A CA 1
ATOM 1367 C C . GLU A 1 162 ? 17.348 -3.663 8.156 1.00 89.62 162 GLU A C 1
ATOM 1369 O O . GLU A 1 162 ? 17.061 -4.324 9.154 1.00 89.62 162 GLU A O 1
ATOM 1374 N N . ASP A 1 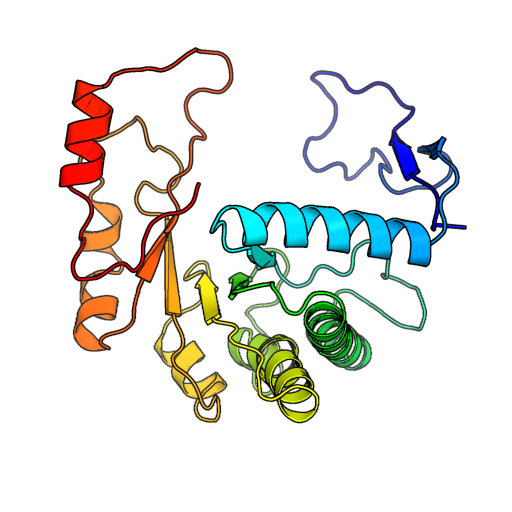163 ? 16.851 -2.440 7.952 1.00 92.69 163 ASP A N 1
ATOM 1375 C CA . ASP A 1 163 ? 15.972 -1.768 8.906 1.00 92.69 163 ASP A CA 1
ATOM 1376 C C . ASP A 1 163 ? 14.616 -2.472 9.043 1.00 92.69 163 ASP A C 1
ATOM 1378 O O . ASP A 1 163 ? 14.073 -2.548 10.147 1.00 92.69 163 ASP A O 1
ATOM 1382 N N . ILE A 1 164 ? 14.076 -2.994 7.936 1.00 93.44 164 ILE A N 1
ATOM 1383 C CA . ILE A 1 164 ? 12.833 -3.775 7.931 1.00 93.44 164 ILE A CA 1
ATOM 1384 C C . ILE A 1 164 ? 13.033 -5.080 8.705 1.00 93.44 164 ILE A C 1
ATOM 1386 O O . ILE A 1 164 ? 12.223 -5.394 9.576 1.00 93.44 164 ILE A O 1
ATOM 1390 N N . ALA A 1 165 ? 14.111 -5.812 8.413 1.00 92.12 165 ALA A N 1
ATOM 1391 C CA . ALA A 1 165 ? 14.419 -7.091 9.040 1.00 92.12 165 ALA A CA 1
ATOM 1392 C C . ALA A 1 165 ? 14.593 -6.949 10.558 1.00 92.12 165 ALA A C 1
ATOM 1394 O O . ALA A 1 165 ? 14.026 -7.737 11.311 1.00 92.12 165 ALA A O 1
ATOM 1395 N N . GLU A 1 166 ? 15.300 -5.913 11.024 1.00 94.44 166 GLU A N 1
ATOM 1396 C CA . GLU A 1 166 ? 15.438 -5.658 12.462 1.00 94.44 166 GLU A CA 1
ATOM 1397 C C . GLU A 1 166 ? 14.092 -5.303 13.111 1.00 94.44 166 GLU A C 1
ATOM 1399 O O . GLU A 1 166 ? 13.753 -5.831 14.172 1.00 94.44 166 GLU A O 1
ATOM 1404 N N . ALA A 1 167 ? 13.305 -4.428 12.476 1.00 96.00 167 ALA A N 1
ATOM 1405 C CA . ALA A 1 167 ? 12.029 -3.968 13.020 1.00 96.00 167 ALA A CA 1
ATOM 1406 C C . ALA A 1 167 ? 10.965 -5.077 13.082 1.00 96.00 167 ALA A C 1
ATOM 1408 O O . ALA A 1 167 ? 10.141 -5.090 13.997 1.00 96.00 167 ALA A O 1
ATOM 1409 N N . PHE A 1 168 ? 10.972 -5.993 12.111 1.00 95.62 168 PHE A N 1
ATOM 1410 C CA . PHE A 1 168 ? 9.963 -7.040 11.943 1.00 95.62 168 PHE A CA 1
ATOM 1411 C C . PHE A 1 168 ? 10.494 -8.454 12.230 1.00 95.62 168 PHE A C 1
ATOM 1413 O O . PHE A 1 168 ? 9.868 -9.435 11.835 1.00 95.62 168 PHE A O 1
ATOM 1420 N N . LYS A 1 169 ? 11.602 -8.594 12.966 1.00 94.44 169 LYS A N 1
ATOM 1421 C CA . LYS A 1 169 ? 12.175 -9.903 13.337 1.00 94.44 169 LYS A CA 1
ATOM 1422 C C . LYS A 1 169 ? 11.200 -10.859 14.038 1.00 94.44 169 LYS A C 1
ATOM 1424 O O . LYS A 1 169 ? 11.376 -12.069 13.963 1.00 94.44 169 LYS A O 1
ATOM 1429 N N . ASP A 1 170 ? 10.180 -10.310 14.701 1.00 93.19 170 ASP A N 1
ATOM 1430 C CA . ASP A 1 170 ? 9.137 -11.061 15.407 1.00 93.19 170 ASP A CA 1
ATOM 1431 C C . ASP A 1 170 ? 7.851 -11.242 14.566 1.00 93.19 170 ASP A C 1
ATOM 1433 O O . ASP A 1 170 ? 6.833 -11.715 15.080 1.00 93.19 170 ASP A O 1
ATOM 1437 N N . TYR A 1 171 ? 7.844 -10.840 13.289 1.00 94.44 171 TYR A N 1
ATOM 1438 C CA . TYR A 1 171 ? 6.698 -11.047 12.403 1.00 94.44 171 TYR A CA 1
ATOM 1439 C C . TYR A 1 171 ? 6.666 -12.515 11.936 1.00 94.44 171 TYR A C 1
ATOM 1441 O O . TYR A 1 171 ? 7.652 -13.009 11.396 1.00 94.44 171 TYR A O 1
ATOM 1449 N N . PRO A 1 172 ? 5.553 -13.244 12.135 1.00 90.62 172 PRO A N 1
ATOM 1450 C CA . PRO A 1 172 ? 5.543 -14.708 12.029 1.00 90.62 172 PRO A CA 1
ATOM 1451 C C . PRO A 1 172 ? 5.428 -15.240 10.594 1.00 90.62 172 PRO A C 1
ATOM 1453 O O . PRO A 1 172 ? 5.417 -16.451 10.390 1.00 90.62 172 PRO A O 1
ATOM 1456 N N . THR A 1 173 ? 5.266 -14.356 9.610 1.00 86.62 173 THR A N 1
ATOM 1457 C CA . THR A 1 173 ? 5.073 -14.705 8.199 1.00 86.62 173 THR A CA 1
ATOM 1458 C C . THR A 1 173 ? 6.071 -13.953 7.337 1.00 86.62 173 THR A C 1
ATOM 1460 O O . THR A 1 173 ? 6.621 -12.943 7.770 1.00 86.62 173 THR A O 1
ATOM 1463 N N . GLU A 1 174 ? 6.255 -14.412 6.105 1.00 87.38 174 GLU A N 1
ATOM 1464 C CA . GLU A 1 174 ? 7.116 -13.745 5.136 1.00 87.38 174 GLU A CA 1
ATOM 1465 C C . GLU A 1 174 ? 6.716 -12.277 4.927 1.00 87.38 174 GLU A C 1
ATOM 1467 O O . GLU A 1 174 ? 5.535 -11.902 4.947 1.00 87.38 174 GLU A O 1
ATOM 1472 N N . ILE A 1 175 ? 7.738 -11.443 4.770 1.00 92.25 175 ILE A N 1
ATOM 1473 C CA . ILE A 1 175 ? 7.611 -10.039 4.410 1.00 92.25 175 ILE A CA 1
ATOM 1474 C C . ILE A 1 175 ? 8.029 -9.915 2.965 1.00 92.25 175 ILE A C 1
ATOM 1476 O O . ILE A 1 175 ? 9.024 -10.493 2.548 1.00 92.25 175 ILE A O 1
ATOM 1480 N N . GLU A 1 176 ? 7.303 -9.097 2.224 1.00 94.94 176 GLU A N 1
ATOM 1481 C CA . GLU A 1 176 ? 7.583 -8.853 0.824 1.00 94.94 176 GLU A CA 1
ATOM 1482 C C . GLU A 1 176 ? 7.955 -7.398 0.615 1.00 94.94 176 GLU A C 1
ATOM 1484 O O . GLU A 1 176 ? 7.655 -6.513 1.424 1.00 94.94 176 GLU A O 1
ATOM 1489 N N . THR A 1 177 ? 8.603 -7.126 -0.507 1.00 95.12 177 THR A N 1
ATOM 1490 C CA . THR A 1 177 ? 9.009 -5.776 -0.875 1.00 95.12 177 THR A CA 1
ATOM 1491 C C . THR A 1 177 ? 8.366 -5.364 -2.184 1.00 95.12 177 THR A C 1
ATOM 1493 O O . THR A 1 177 ? 7.744 -6.151 -2.892 1.00 95.12 177 THR A O 1
ATOM 1496 N N . SER A 1 178 ? 8.487 -4.089 -2.524 1.00 95.38 178 SER A N 1
ATOM 1497 C CA . SER A 1 178 ? 8.111 -3.605 -3.841 1.00 95.38 178 SER A CA 1
ATOM 1498 C C . SER A 1 178 ? 9.010 -2.474 -4.309 1.00 95.38 178 SER A C 1
ATOM 1500 O O . SER A 1 178 ? 9.486 -1.639 -3.524 1.00 95.38 178 SER A O 1
ATOM 1502 N N . PHE A 1 179 ? 9.220 -2.437 -5.621 1.00 94.69 179 PHE A N 1
ATOM 1503 C CA . PHE A 1 179 ? 10.134 -1.520 -6.279 1.00 94.69 179 PHE A CA 1
ATOM 1504 C C . PHE A 1 179 ? 9.487 -0.874 -7.504 1.00 94.69 179 PHE A C 1
ATOM 1506 O O . PHE A 1 179 ? 8.777 -1.516 -8.272 1.00 94.69 179 PHE A O 1
ATOM 1513 N N . LYS A 1 180 ? 9.762 0.416 -7.726 1.00 93.56 180 LYS A N 1
ATOM 1514 C CA . LYS A 1 180 ? 9.303 1.127 -8.928 1.00 93.56 180 LYS A CA 1
ATOM 1515 C C . LYS A 1 180 ? 10.145 0.707 -10.141 1.00 93.56 180 LYS A C 1
ATOM 1517 O O . LYS A 1 180 ? 11.153 1.357 -10.429 1.00 93.56 180 LYS A O 1
ATOM 1522 N N . TYR A 1 181 ? 9.737 -0.350 -10.841 1.00 94.75 181 TYR A N 1
ATOM 1523 C CA . TYR A 1 181 ? 10.508 -1.008 -11.905 1.00 94.75 181 TYR A CA 1
ATOM 1524 C C . TYR A 1 181 ? 10.875 -0.055 -13.052 1.00 94.75 181 TYR A C 1
ATOM 1526 O O . TYR A 1 181 ? 12.051 0.140 -13.359 1.00 94.75 181 TYR A O 1
ATOM 1534 N N . SER A 1 182 ? 9.886 0.658 -13.593 1.00 93.00 182 SER A N 1
ATOM 1535 C CA . SER A 1 182 ? 10.074 1.725 -14.588 1.00 93.00 182 SER A CA 1
ATOM 1536 C C . SER A 1 182 ? 10.077 3.130 -13.981 1.00 93.00 182 SER A C 1
ATOM 1538 O O . SER A 1 182 ? 9.923 4.115 -14.700 1.00 93.00 182 SER A O 1
ATOM 1540 N N . ARG A 1 183 ? 10.254 3.253 -12.656 1.00 89.88 183 ARG A N 1
ATOM 1541 C CA . ARG A 1 183 ? 10.074 4.496 -11.880 1.00 89.88 183 ARG A CA 1
ATOM 1542 C C . ARG A 1 183 ? 8.671 5.089 -12.012 1.00 89.88 183 ARG A C 1
ATOM 1544 O O . ARG A 1 183 ? 7.842 4.959 -11.117 1.00 89.88 183 ARG A O 1
ATOM 1551 N N . ALA A 1 184 ? 8.459 5.823 -13.084 1.00 90.25 184 ALA A N 1
ATOM 1552 C CA . ALA A 1 184 ? 7.255 6.562 -13.409 1.00 90.25 184 ALA A CA 1
ATOM 1553 C C . ALA A 1 184 ? 6.964 6.530 -14.911 1.00 90.25 184 ALA A C 1
ATOM 1555 O O . ALA A 1 184 ? 6.027 7.163 -15.368 1.00 90.25 184 ALA A O 1
ATOM 1556 N N . HIS A 1 185 ? 7.811 5.846 -15.676 1.00 92.69 185 HIS A N 1
ATOM 1557 C CA . HIS A 1 185 ? 7.978 6.089 -17.095 1.00 92.69 185 HIS A CA 1
ATOM 1558 C C . HIS A 1 185 ? 7.866 4.771 -17.860 1.00 92.69 185 HIS A C 1
ATOM 1560 O O . HIS A 1 185 ? 8.804 4.335 -18.532 1.00 92.69 185 HIS A O 1
ATOM 1566 N N . MET A 1 186 ? 6.757 4.047 -17.652 1.00 92.00 186 MET A N 1
ATOM 1567 C CA . MET A 1 186 ? 6.590 2.686 -18.179 1.00 92.00 186 MET A CA 1
ATOM 1568 C C . MET A 1 186 ? 6.681 2.583 -19.703 1.00 92.00 186 MET A C 1
ATOM 1570 O O . MET A 1 18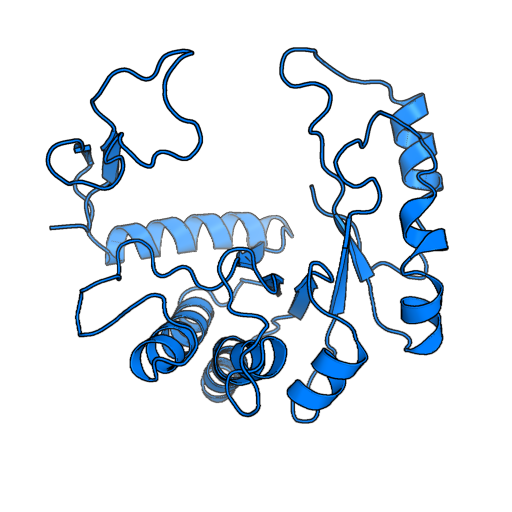6 ? 6.966 1.498 -20.191 1.00 92.00 186 MET A O 1
ATOM 1574 N N . TYR A 1 187 ? 6.485 3.684 -20.431 1.00 91.94 187 TYR A N 1
ATOM 1575 C CA . TYR A 1 187 ? 6.540 3.706 -21.893 1.00 91.94 187 TYR A CA 1
ATOM 1576 C C . TYR A 1 187 ? 7.897 4.162 -22.447 1.00 91.94 187 TYR A C 1
ATOM 1578 O O . TYR A 1 187 ? 8.087 4.219 -23.659 1.00 91.94 187 TYR A O 1
ATOM 1586 N N . SER A 1 188 ? 8.874 4.439 -21.580 1.00 91.44 188 SER A N 1
ATOM 1587 C CA . SER A 1 188 ? 10.193 4.931 -21.997 1.00 91.44 188 SER A CA 1
ATOM 1588 C C . SER A 1 188 ? 11.181 3.832 -22.406 1.00 91.44 188 SER A C 1
ATOM 1590 O O . SER A 1 188 ? 12.110 4.097 -23.162 1.00 91.44 188 SER A O 1
ATOM 1592 N N . SER A 1 189 ? 11.031 2.604 -21.901 1.00 93.88 189 SER A N 1
ATOM 1593 C CA . SER A 1 189 ? 11.891 1.463 -22.251 1.00 93.88 189 SER A CA 1
ATOM 1594 C C . SER A 1 189 ? 11.213 0.134 -21.921 1.00 93.88 189 SER A C 1
ATOM 1596 O O . SER A 1 189 ? 10.686 -0.026 -20.820 1.00 93.88 189 SER A O 1
ATOM 1598 N N . THR A 1 190 ? 11.306 -0.831 -22.837 1.00 95.88 190 THR A N 1
ATOM 1599 C CA . THR A 1 190 ? 10.894 -2.231 -22.640 1.00 95.88 190 THR A CA 1
ATOM 1600 C C . THR A 1 190 ? 11.787 -2.967 -21.639 1.00 95.88 190 THR A C 1
ATOM 1602 O O . THR A 1 190 ? 11.372 -3.968 -21.070 1.00 95.88 190 THR A O 1
ATOM 1605 N N . LYS A 1 191 ? 12.995 -2.455 -21.365 1.00 95.94 191 LYS A N 1
ATOM 1606 C CA . LYS A 1 191 ? 13.931 -3.001 -20.372 1.00 95.94 191 LYS A CA 1
ATOM 1607 C C . LYS A 1 191 ? 14.505 -1.888 -19.485 1.00 95.94 191 LYS A C 1
ATOM 1609 O O . LYS A 1 191 ? 15.641 -1.443 -19.689 1.00 95.94 191 LYS A O 1
ATOM 1614 N N . PRO A 1 192 ? 13.733 -1.371 -18.514 1.00 95.00 192 PRO A N 1
ATOM 1615 C CA . PRO A 1 192 ? 14.226 -0.368 -17.579 1.00 95.00 192 PRO A CA 1
ATOM 1616 C C . PRO A 1 192 ? 15.404 -0.915 -16.749 1.00 95.00 192 PRO A C 1
ATOM 1618 O O . PRO A 1 192 ? 15.292 -1.989 -16.166 1.00 95.00 192 PRO A O 1
ATOM 1621 N N . PRO A 1 193 ? 16.522 -0.180 -16.605 1.00 95.00 193 PRO A N 1
ATOM 1622 C CA . PRO A 1 193 ? 17.720 -0.703 -15.941 1.00 95.00 193 PRO A CA 1
ATOM 1623 C C . PRO A 1 193 ? 17.675 -0.584 -14.408 1.00 95.00 193 PRO A C 1
ATOM 1625 O O . PRO A 1 193 ? 18.647 -0.903 -13.730 1.00 95.00 193 PRO A O 1
ATOM 1628 N N . TRP A 1 194 ? 16.612 -0.007 -13.843 1.00 94.75 194 TRP A N 1
ATOM 1629 C CA . TRP A 1 194 ? 16.629 0.501 -12.470 1.00 94.75 194 TRP A CA 1
ATOM 1630 C C . TRP A 1 194 ? 16.587 -0.587 -11.414 1.00 94.75 194 TRP A C 1
ATOM 1632 O O . TRP A 1 194 ? 17.239 -0.432 -10.388 1.00 94.75 194 TRP A O 1
ATOM 1642 N N . PHE A 1 195 ? 15.826 -1.654 -11.650 1.00 94.88 195 PHE A N 1
ATOM 1643 C CA . PHE A 1 195 ? 15.756 -2.767 -10.711 1.00 94.88 195 PHE A CA 1
ATOM 1644 C C . PHE A 1 195 ? 17.117 -3.460 -10.606 1.00 94.88 195 PHE A C 1
ATOM 1646 O O . PHE A 1 195 ? 17.674 -3.527 -9.512 1.00 94.88 195 PHE A O 1
ATOM 1653 N N . ASP A 1 196 ? 17.708 -3.814 -11.749 1.00 94.75 196 ASP A N 1
ATOM 1654 C CA . ASP A 1 196 ? 19.044 -4.418 -11.834 1.00 94.75 196 ASP A CA 1
ATOM 1655 C C . ASP A 1 196 ? 20.116 -3.554 -11.157 1.00 94.75 196 ASP A C 1
ATOM 1657 O O . ASP A 1 196 ? 20.990 -4.068 -10.473 1.00 94.75 196 ASP A O 1
ATOM 1661 N N . LYS A 1 197 ? 20.035 -2.227 -11.308 1.00 95.00 197 LYS A N 1
ATOM 1662 C CA . LYS A 1 197 ? 21.030 -1.296 -10.754 1.00 95.00 197 LYS A CA 1
ATOM 1663 C C . LYS A 1 197 ? 20.889 -0.998 -9.263 1.00 95.00 197 LYS A C 1
ATOM 1665 O O . LYS A 1 197 ? 21.815 -0.431 -8.695 1.00 95.00 197 LYS A O 1
ATOM 1670 N N . ILE A 1 198 ? 19.714 -1.207 -8.667 1.00 93.06 198 ILE A N 1
ATOM 1671 C CA . ILE A 1 198 ? 19.393 -0.622 -7.350 1.00 93.06 198 ILE A CA 1
ATOM 1672 C C . ILE A 1 198 ? 18.917 -1.660 -6.345 1.00 93.06 198 ILE A C 1
ATOM 1674 O O . ILE A 1 198 ? 19.062 -1.425 -5.144 1.00 93.06 198 ILE A O 1
ATOM 1678 N N . TYR A 1 199 ? 18.268 -2.732 -6.800 1.00 93.06 199 TYR A N 1
ATOM 1679 C CA . TYR A 1 199 ? 17.532 -3.595 -5.882 1.00 93.06 199 TYR A CA 1
ATOM 1680 C C . TYR A 1 199 ? 17.580 -5.087 -6.184 1.00 93.06 199 TYR A C 1
ATOM 1682 O O . TYR A 1 199 ? 17.328 -5.855 -5.267 1.00 93.06 199 TYR A O 1
ATOM 1690 N N . ARG A 1 200 ? 17.952 -5.504 -7.401 1.00 94.81 200 ARG A N 1
ATOM 1691 C CA . ARG A 1 200 ? 18.078 -6.925 -7.748 1.00 94.81 200 ARG A CA 1
ATOM 1692 C C . ARG A 1 200 ? 18.982 -7.686 -6.781 1.00 94.81 200 ARG A C 1
ATOM 1694 O O . ARG A 1 200 ? 18.526 -8.664 -6.219 1.00 94.81 200 ARG A O 1
ATOM 1701 N N . GLU A 1 201 ? 20.212 -7.215 -6.579 1.00 94.56 201 GLU A N 1
ATOM 1702 C CA . GLU A 1 201 ? 21.196 -7.887 -5.714 1.00 94.56 201 GLU A CA 1
ATOM 1703 C C . GLU A 1 201 ? 20.649 -8.068 -4.294 1.00 94.56 201 GLU A C 1
ATOM 1705 O O . GLU A 1 201 ? 20.679 -9.160 -3.757 1.00 94.56 201 GLU A O 1
ATOM 1710 N N . ILE A 1 202 ? 20.007 -7.036 -3.734 1.00 91.81 202 ILE A N 1
ATOM 1711 C CA . ILE A 1 202 ? 19.379 -7.113 -2.406 1.00 91.81 202 ILE A CA 1
ATOM 1712 C C . ILE A 1 202 ? 18.233 -8.137 -2.380 1.00 91.81 202 ILE A C 1
ATOM 1714 O O . ILE A 1 202 ? 18.059 -8.841 -1.393 1.00 91.81 202 ILE A O 1
ATOM 1718 N N . VAL A 1 203 ? 17.424 -8.204 -3.438 1.00 93.00 203 VAL A N 1
ATOM 1719 C CA . VAL A 1 203 ? 16.323 -9.173 -3.544 1.00 93.00 203 VAL A CA 1
ATOM 1720 C C . VAL A 1 203 ? 16.851 -10.605 -3.637 1.00 93.00 203 VAL A C 1
ATOM 1722 O O . VAL A 1 203 ? 16.308 -11.485 -2.979 1.00 93.00 203 VAL A O 1
ATOM 1725 N N . GLU A 1 204 ? 17.912 -10.822 -4.415 1.00 94.44 204 GLU A N 1
ATOM 1726 C CA . GLU A 1 204 ? 18.559 -12.126 -4.598 1.00 94.44 204 GLU A CA 1
ATOM 1727 C C . GLU A 1 204 ? 19.303 -12.576 -3.326 1.00 94.44 204 GLU A C 1
ATOM 1729 O O . GLU A 1 204 ? 19.121 -13.707 -2.885 1.00 94.44 204 GLU A O 1
ATOM 1734 N N . ASP A 1 205 ? 20.079 -11.691 -2.693 1.00 93.00 205 ASP A N 1
ATOM 1735 C CA . ASP A 1 205 ? 20.892 -12.006 -1.508 1.00 93.00 205 ASP A CA 1
ATOM 1736 C C . ASP A 1 205 ? 20.050 -12.374 -0.281 1.00 93.00 205 ASP A C 1
ATOM 1738 O O . ASP A 1 205 ? 20.464 -13.191 0.544 1.00 93.00 205 ASP A O 1
ATOM 1742 N N . TYR A 1 206 ? 18.878 -11.753 -0.145 1.00 89.06 206 TYR A N 1
ATOM 1743 C CA . TYR A 1 206 ? 17.975 -11.972 0.984 1.00 89.06 206 TYR A CA 1
ATOM 1744 C C . TYR A 1 206 ? 16.793 -12.888 0.653 1.00 89.06 206 TYR A C 1
ATOM 1746 O O . TYR A 1 206 ? 15.969 -13.112 1.537 1.00 89.06 206 TYR A O 1
ATOM 1754 N N . ASP A 1 207 ? 16.704 -13.390 -0.585 1.00 90.56 207 ASP A N 1
ATOM 1755 C CA . ASP A 1 207 ? 15.614 -14.245 -1.075 1.00 90.56 207 ASP A CA 1
ATOM 1756 C C . ASP A 1 207 ? 14.220 -13.690 -0.721 1.00 90.56 207 ASP A C 1
ATOM 1758 O O . ASP A 1 207 ? 13.376 -14.375 -0.150 1.00 90.56 207 ASP A O 1
ATOM 1762 N N . ILE A 1 208 ? 14.001 -12.393 -0.988 1.00 90.25 208 ILE A N 1
ATOM 1763 C CA . ILE A 1 208 ? 12.770 -11.686 -0.602 1.00 90.25 208 ILE A CA 1
ATOM 1764 C C . ILE A 1 208 ? 11.905 -11.332 -1.819 1.00 90.25 208 ILE A C 1
ATOM 1766 O O . ILE A 1 208 ? 12.342 -10.555 -2.674 1.00 90.25 208 ILE A O 1
ATOM 1770 N N . PRO A 1 209 ? 10.637 -11.779 -1.899 1.00 93.62 209 PRO A N 1
ATOM 1771 C CA . PRO A 1 209 ? 9.796 -11.482 -3.049 1.00 93.62 209 PRO A CA 1
ATOM 1772 C C . PRO A 1 209 ? 9.604 -9.976 -3.257 1.00 93.62 209 PRO A C 1
ATOM 1774 O O . PRO A 1 209 ? 9.305 -9.224 -2.320 1.00 93.62 209 PRO A O 1
ATOM 1777 N N . CYS A 1 210 ? 9.750 -9.524 -4.507 1.00 95.44 210 CYS A N 1
ATOM 1778 C CA . CYS A 1 210 ? 9.651 -8.110 -4.853 1.00 95.44 210 CYS A CA 1
ATOM 1779 C C . CYS A 1 210 ? 8.569 -7.842 -5.901 1.00 95.44 210 CYS A C 1
ATOM 1781 O O . CYS A 1 210 ? 8.715 -8.176 -7.076 1.00 95.44 210 CYS A O 1
ATOM 1783 N N . TRP A 1 211 ? 7.493 -7.163 -5.511 1.00 96.44 211 TRP A N 1
ATOM 1784 C CA . TRP A 1 211 ? 6.487 -6.683 -6.455 1.00 96.44 211 TRP A CA 1
ATOM 1785 C C . TRP A 1 211 ? 7.003 -5.511 -7.280 1.00 96.44 211 TRP A C 1
ATOM 1787 O O . TRP A 1 211 ? 7.623 -4.571 -6.768 1.00 96.44 211 TRP A O 1
ATOM 1797 N N . LEU A 1 212 ? 6.661 -5.501 -8.561 1.00 95.50 212 LEU A N 1
ATOM 1798 C CA . LEU A 1 212 ? 7.058 -4.421 -9.455 1.00 95.50 212 LEU A CA 1
ATOM 1799 C C . LEU A 1 212 ? 5.932 -3.395 -9.579 1.00 95.50 212 LEU A C 1
ATOM 1801 O O . LEU A 1 212 ? 4.880 -3.668 -10.144 1.00 95.50 212 LEU A O 1
ATOM 1805 N N . ASN A 1 213 ? 6.156 -2.181 -9.081 1.00 93.88 213 ASN A N 1
ATOM 1806 C CA . ASN A 1 213 ? 5.265 -1.068 -9.378 1.00 93.88 213 ASN A CA 1
ATOM 1807 C C . ASN A 1 213 ? 5.595 -0.501 -10.766 1.00 93.88 213 ASN A C 1
ATOM 1809 O O . ASN A 1 213 ? 6.714 -0.023 -10.996 1.00 93.88 213 ASN A O 1
ATOM 1813 N N . VAL A 1 214 ? 4.618 -0.541 -11.669 1.00 92.56 214 VAL A N 1
ATOM 1814 C CA . VAL A 1 214 ? 4.725 -0.090 -13.061 1.00 92.56 214 VAL A CA 1
ATOM 1815 C C . VAL A 1 214 ? 3.691 0.995 -13.316 1.00 92.56 214 VAL A C 1
ATOM 1817 O O . VAL A 1 214 ? 2.520 0.712 -13.460 1.00 92.56 214 VAL A O 1
ATOM 1820 N N . ARG A 1 215 ? 4.102 2.260 -13.371 1.00 89.75 215 ARG A N 1
ATOM 1821 C CA . ARG A 1 215 ? 3.164 3.386 -13.510 1.00 89.75 215 ARG A CA 1
ATOM 1822 C C . ARG A 1 215 ? 3.502 4.275 -14.699 1.00 89.75 215 ARG A C 1
ATOM 1824 O O . ARG A 1 215 ? 4.643 4.279 -15.172 1.00 89.75 215 ARG A O 1
ATOM 1831 N N . ASN A 1 216 ? 2.508 5.041 -15.134 1.00 88.25 216 ASN A N 1
ATOM 1832 C CA . ASN A 1 216 ? 2.597 5.983 -16.240 1.00 88.25 216 ASN A CA 1
ATOM 1833 C C . ASN A 1 216 ? 2.399 7.427 -15.754 1.00 88.25 216 ASN A C 1
ATOM 1835 O O . ASN A 1 216 ? 1.271 7.847 -15.507 1.00 88.25 216 ASN A O 1
ATOM 1839 N N . ASP A 1 217 ? 3.495 8.178 -15.714 1.00 89.69 217 ASP A N 1
ATOM 1840 C CA . ASP A 1 217 ? 3.531 9.632 -15.555 1.00 89.69 217 ASP A CA 1
ATOM 1841 C C . ASP A 1 217 ? 3.938 10.317 -16.893 1.00 89.69 217 ASP A C 1
ATOM 1843 O O . ASP A 1 217 ? 4.233 11.511 -16.909 1.00 89.69 217 ASP A O 1
ATOM 1847 N N . ASP A 1 218 ? 3.985 9.576 -18.015 1.00 84.44 218 ASP A N 1
ATOM 1848 C CA . ASP A 1 218 ? 4.467 10.054 -19.326 1.00 84.44 218 ASP A CA 1
ATOM 1849 C C . ASP A 1 218 ? 3.343 10.605 -20.212 1.00 84.44 218 ASP A C 1
ATOM 1851 O O . ASP A 1 218 ? 3.463 11.675 -20.810 1.00 84.44 218 ASP A O 1
ATOM 1855 N N . ILE A 1 219 ? 2.248 9.851 -20.338 1.00 86.94 219 ILE A N 1
ATOM 1856 C CA . ILE A 1 219 ? 1.165 10.158 -21.277 1.00 86.94 219 ILE A CA 1
ATOM 1857 C C . ILE A 1 219 ? -0.189 10.175 -20.566 1.00 86.94 219 ILE A C 1
ATOM 1859 O O . ILE A 1 219 ? -0.772 9.139 -20.264 1.00 86.94 219 ILE A O 1
ATOM 1863 N N . PHE A 1 220 ? -0.715 11.373 -20.315 1.00 83.75 220 PHE A N 1
ATOM 1864 C CA . PHE A 1 220 ? -2.013 11.554 -19.648 1.00 83.75 220 PHE A CA 1
ATOM 1865 C C . PHE A 1 220 ? -3.176 11.777 -20.624 1.00 83.75 220 PHE A C 1
ATOM 1867 O O . PHE A 1 220 ? -4.320 11.466 -20.310 1.00 83.75 220 PHE A O 1
ATOM 1874 N N . THR A 1 221 ? -2.898 12.325 -21.810 1.00 88.38 221 THR A N 1
ATOM 1875 C CA . THR A 1 221 ? -3.919 12.752 -22.788 1.00 88.38 221 THR A CA 1
ATOM 1876 C C . THR A 1 221 ? -3.909 11.942 -24.083 1.00 88.38 221 THR A C 1
ATOM 1878 O O . THR A 1 221 ? -4.834 12.053 -24.888 1.00 88.38 221 THR A O 1
ATOM 1881 N N . PHE A 1 222 ? -2.881 11.119 -24.294 1.00 87.31 222 PHE A N 1
ATOM 1882 C CA . PHE A 1 222 ? -2.737 10.290 -25.485 1.00 87.31 222 PHE A CA 1
ATOM 1883 C C . PHE A 1 222 ? -3.210 8.864 -25.216 1.00 87.31 222 PHE A C 1
ATOM 1885 O O . PHE A 1 222 ? -3.006 8.317 -24.134 1.00 87.31 222 PHE A O 1
ATOM 1892 N N . ARG A 1 223 ? -3.830 8.249 -26.226 1.00 90.75 223 ARG A N 1
ATOM 1893 C CA . ARG A 1 223 ? -4.111 6.811 -26.203 1.00 90.75 223 ARG A CA 1
ATOM 1894 C C . ARG A 1 223 ? -2.818 6.049 -26.469 1.00 90.75 223 ARG A C 1
ATOM 1896 O O . ARG A 1 223 ? -2.026 6.468 -27.309 1.00 90.75 223 ARG A O 1
ATOM 1903 N N . TRP A 1 224 ? -2.662 4.912 -25.809 1.00 91.19 224 TRP A N 1
ATOM 1904 C CA . TRP A 1 224 ? -1.570 3.976 -26.041 1.00 91.19 224 TRP A CA 1
ATOM 1905 C C . TRP A 1 224 ? -2.123 2.568 -26.242 1.00 91.19 224 TRP A C 1
ATOM 1907 O O . TRP A 1 224 ? -3.166 2.222 -25.687 1.00 91.19 224 TRP A O 1
ATOM 1917 N N . GLY A 1 225 ? -1.445 1.781 -27.072 1.00 92.56 225 GLY A N 1
ATOM 1918 C CA . GLY A 1 225 ? -1.868 0.434 -27.442 1.00 92.56 225 GLY A CA 1
ATOM 1919 C C . GLY A 1 225 ? -0.878 -0.210 -28.400 1.00 92.56 225 GLY A C 1
ATOM 1920 O O . GLY A 1 225 ? -1.250 -0.548 -29.519 1.00 92.56 225 GLY A O 1
ATOM 1921 N N . ASP A 1 226 ? 0.381 -0.325 -27.975 1.00 95.62 226 ASP A N 1
ATOM 1922 C CA . ASP A 1 226 ? 1.436 -1.001 -28.732 1.00 95.62 226 ASP A CA 1
ATOM 1923 C C . ASP A 1 226 ? 1.638 -2.428 -28.178 1.00 95.62 226 ASP A C 1
ATOM 1925 O O . ASP A 1 226 ? 2.238 -2.595 -27.109 1.00 95.62 226 ASP A O 1
ATOM 1929 N N . PRO A 1 227 ? 1.110 -3.469 -28.851 1.00 97.50 227 PRO A N 1
ATOM 1930 C CA . PRO A 1 227 ? 1.197 -4.842 -28.361 1.00 97.50 227 PRO A CA 1
ATOM 1931 C C . PRO A 1 227 ? 2.612 -5.431 -28.444 1.00 97.50 227 PRO A C 1
ATOM 1933 O O . PRO A 1 227 ? 2.941 -6.307 -27.639 1.00 97.50 227 PRO A O 1
ATOM 1936 N N . GLU A 1 228 ? 3.451 -4.972 -29.378 1.00 98.31 228 GLU A N 1
ATOM 1937 C CA . GLU A 1 228 ? 4.837 -5.440 -29.499 1.00 98.31 228 GLU A CA 1
ATOM 1938 C C . GLU A 1 228 ? 5.653 -4.922 -28.317 1.00 98.31 228 GLU A C 1
ATOM 1940 O O . GLU A 1 228 ? 6.269 -5.715 -27.597 1.00 98.31 228 GLU A O 1
ATOM 1945 N N . TYR A 1 229 ? 5.532 -3.622 -28.032 1.00 97.00 229 TYR A N 1
ATOM 1946 C CA . TYR A 1 229 ? 6.125 -3.009 -26.849 1.00 97.00 229 TYR A CA 1
ATOM 1947 C C . TYR A 1 229 ? 5.639 -3.681 -25.562 1.00 97.00 229 TYR A C 1
ATOM 1949 O O . TYR A 1 229 ? 6.448 -4.037 -24.706 1.00 97.00 229 TYR A O 1
ATOM 1957 N N . ALA A 1 230 ? 4.322 -3.879 -25.415 1.00 95.50 230 ALA A N 1
ATOM 1958 C CA . ALA A 1 230 ? 3.743 -4.523 -24.236 1.00 95.50 230 ALA A CA 1
ATOM 1959 C C . ALA A 1 230 ? 4.328 -5.926 -24.019 1.00 95.50 230 ALA A C 1
ATOM 1961 O O . ALA A 1 230 ? 4.733 -6.272 -22.907 1.00 95.50 230 ALA A O 1
ATOM 1962 N N . SER A 1 231 ? 4.402 -6.729 -25.088 1.00 97.50 231 SER A N 1
ATOM 1963 C CA . SER A 1 231 ? 4.963 -8.077 -25.020 1.00 97.50 231 SER A CA 1
ATOM 1964 C C . SER A 1 231 ? 6.437 -8.054 -24.630 1.00 97.50 231 SER A C 1
ATOM 1966 O O . SER A 1 231 ? 6.853 -8.876 -23.813 1.00 97.50 231 SER A O 1
ATOM 1968 N N . GLU A 1 232 ? 7.223 -7.147 -25.206 1.00 98.00 232 GLU A N 1
ATOM 1969 C CA . GLU A 1 232 ? 8.647 -7.033 -24.909 1.00 98.00 232 GLU A CA 1
ATOM 1970 C C . GLU A 1 232 ? 8.888 -6.554 -23.472 1.00 98.00 232 GLU A C 1
ATOM 1972 O O . GLU A 1 232 ? 9.724 -7.121 -22.772 1.00 98.00 232 GLU A O 1
ATOM 1977 N N . TYR A 1 233 ? 8.117 -5.572 -23.000 1.00 95.88 233 TYR A N 1
ATOM 1978 C CA . TYR A 1 233 ? 8.190 -5.074 -21.627 1.00 95.88 233 TYR A CA 1
ATOM 1979 C C . TYR A 1 233 ? 7.946 -6.191 -20.613 1.00 95.88 233 TYR A C 1
ATOM 1981 O O . TYR A 1 233 ? 8.751 -6.418 -19.712 1.00 95.88 233 TYR A O 1
ATOM 1989 N N . ILE A 1 234 ? 6.857 -6.939 -20.806 1.00 94.88 234 ILE A N 1
ATOM 1990 C CA . ILE A 1 234 ? 6.501 -8.064 -19.946 1.00 94.88 234 ILE A CA 1
ATOM 1991 C C . ILE A 1 234 ? 7.600 -9.131 -20.005 1.00 94.88 234 ILE A C 1
ATOM 1993 O O . ILE A 1 234 ? 8.074 -9.560 -18.961 1.00 94.88 234 ILE A O 1
ATOM 1997 N N . LYS A 1 235 ? 8.124 -9.508 -21.176 1.00 95.62 235 LYS A N 1
ATOM 1998 C CA . LYS A 1 235 ? 9.225 -10.493 -21.280 1.00 95.62 235 LYS A CA 1
ATOM 1999 C C . LYS A 1 235 ? 10.522 -10.085 -20.562 1.00 95.62 235 LYS A C 1
ATOM 2001 O O . LYS A 1 235 ? 11.310 -10.965 -20.233 1.00 95.62 235 LYS A O 1
ATOM 2006 N N . ASN A 1 236 ? 10.748 -8.794 -20.323 1.00 95.25 236 ASN A N 1
ATOM 2007 C CA . ASN A 1 236 ? 11.915 -8.290 -19.591 1.00 95.25 236 ASN A CA 1
ATOM 2008 C C . ASN A 1 236 ? 11.703 -8.193 -18.067 1.00 95.25 236 ASN A C 1
ATOM 2010 O O . ASN A 1 236 ? 12.652 -7.883 -17.338 1.00 95.25 236 ASN A O 1
ATOM 2014 N N . VAL A 1 237 ? 10.492 -8.461 -17.569 1.00 93.88 237 VAL A N 1
ATOM 2015 C CA . VAL A 1 237 ? 10.222 -8.565 -16.130 1.00 93.88 237 VAL A CA 1
ATOM 2016 C C . VAL A 1 237 ? 10.982 -9.769 -15.543 1.00 93.88 237 VAL A C 1
ATOM 2018 O O . VAL A 1 237 ? 10.941 -10.854 -16.120 1.00 93.88 237 VAL A O 1
ATOM 2021 N N . PRO A 1 238 ? 11.680 -9.620 -14.401 1.00 92.94 238 PRO A N 1
ATOM 2022 C CA . PRO A 1 238 ? 12.360 -10.731 -13.735 1.00 92.94 238 PRO A CA 1
ATOM 2023 C C . PRO A 1 238 ? 11.377 -11.650 -12.994 1.00 92.94 238 PRO A C 1
ATOM 2025 O O . PRO A 1 238 ? 11.224 -11.543 -11.781 1.00 92.94 238 PRO A O 1
ATOM 2028 N N . TYR A 1 239 ? 10.723 -12.553 -13.728 1.00 91.62 239 TYR A N 1
ATOM 2029 C CA . TYR A 1 239 ? 9.674 -13.446 -13.208 1.00 91.62 239 TYR A CA 1
ATOM 2030 C C . TYR A 1 239 ? 10.079 -14.273 -11.988 1.00 91.62 239 TYR A C 1
ATOM 2032 O O . TYR A 1 239 ? 9.265 -14.458 -11.096 1.00 91.62 239 TYR A O 1
ATOM 2040 N N . GLU A 1 240 ? 11.334 -14.716 -11.922 1.00 92.31 240 GLU A N 1
ATOM 2041 C CA . GLU A 1 240 ? 11.830 -15.553 -10.820 1.00 92.31 240 GLU A CA 1
ATOM 2042 C C . GLU A 1 240 ? 11.929 -14.804 -9.480 1.00 92.31 240 GLU A C 1
ATOM 2044 O O . GLU A 1 240 ? 12.045 -15.428 -8.436 1.00 92.31 240 GLU A O 1
ATOM 2049 N N . LEU A 1 241 ? 11.893 -13.465 -9.497 1.00 93.56 241 LEU A N 1
ATOM 2050 C CA . LEU A 1 241 ? 12.082 -12.623 -8.306 1.00 93.56 241 LEU A CA 1
ATOM 2051 C C . LEU A 1 241 ? 10.814 -11.869 -7.893 1.00 93.56 241 LEU A C 1
ATOM 2053 O O . LEU A 1 241 ? 10.835 -11.074 -6.948 1.00 93.56 241 LEU A O 1
ATOM 2057 N N . THR A 1 242 ? 9.720 -12.037 -8.639 1.00 94.25 242 THR A N 1
ATOM 2058 C CA . THR A 1 242 ? 8.527 -11.214 -8.474 1.00 94.25 242 THR A CA 1
ATOM 2059 C C . THR A 1 242 ? 7.256 -12.052 -8.365 1.00 94.25 242 THR A C 1
ATOM 2061 O O . THR A 1 242 ? 6.966 -12.841 -9.261 1.00 94.25 242 THR A O 1
ATOM 2064 N N . PRO A 1 243 ? 6.430 -11.835 -7.323 1.00 93.31 243 PRO A N 1
ATOM 2065 C CA . PRO A 1 243 ? 5.076 -12.389 -7.278 1.00 93.31 243 PRO A CA 1
ATOM 2066 C C . PRO A 1 243 ? 4.163 -11.819 -8.369 1.00 93.31 243 PRO A C 1
ATOM 2068 O O . PRO A 1 243 ? 3.129 -12.400 -8.692 1.00 93.31 243 PRO A O 1
ATOM 2071 N N . GLY A 1 244 ? 4.514 -10.650 -8.910 1.00 93.19 244 GLY A N 1
ATOM 2072 C CA . GLY A 1 244 ? 3.725 -9.939 -9.898 1.00 93.19 244 GLY A CA 1
ATOM 2073 C C . GLY A 1 244 ? 4.033 -8.445 -9.923 1.00 93.19 244 GLY A C 1
ATOM 2074 O O . GLY A 1 244 ? 4.897 -7.923 -9.215 1.00 93.19 244 GLY A O 1
ATOM 2075 N N . PHE A 1 245 ? 3.278 -7.723 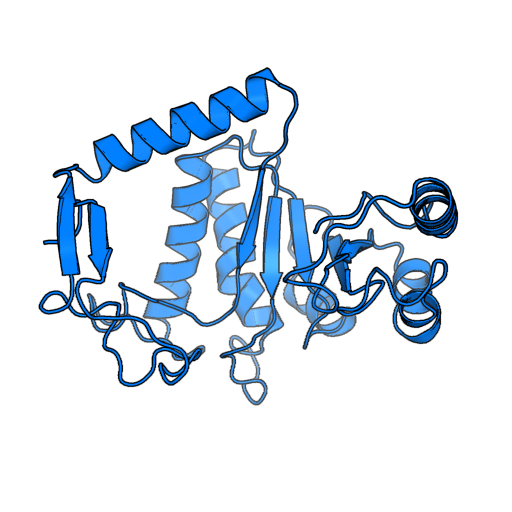-10.740 1.00 93.12 245 PHE A N 1
ATOM 2076 C CA . PHE A 1 245 ? 3.367 -6.272 -10.839 1.00 93.12 245 PHE A CA 1
ATOM 2077 C C . PHE A 1 245 ? 2.016 -5.624 -10.553 1.00 93.12 245 PHE A C 1
ATOM 2079 O O . PHE A 1 245 ? 0.965 -6.240 -10.714 1.00 93.12 245 PHE A O 1
ATOM 2086 N N . TYR A 1 246 ? 2.051 -4.359 -10.153 1.00 91.75 246 TYR A N 1
ATOM 2087 C CA . TYR A 1 246 ? 0.859 -3.538 -9.978 1.00 91.75 246 TYR A CA 1
ATOM 2088 C C . TYR A 1 246 ? 1.094 -2.143 -10.548 1.00 91.75 246 TYR A C 1
ATOM 2090 O O . TYR A 1 246 ? 2.222 -1.636 -10.535 1.00 91.75 246 TYR A O 1
ATOM 2098 N N . MET A 1 247 ? 0.024 -1.534 -11.053 1.00 84.94 247 MET A N 1
ATOM 2099 C CA . MET A 1 247 ? 0.048 -0.210 -11.672 1.00 84.94 247 MET A CA 1
ATOM 2100 C C . MET A 1 247 ? -0.381 0.874 -10.695 1.00 84.94 247 MET A C 1
ATOM 2102 O O . MET A 1 247 ? -1.499 0.748 -10.157 1.00 84.94 247 MET A O 1
#

Sequence (247 aa):
PWPNVTVYNKPINNWTDMKWKEEGIQEPENLTVIREMSMEEKTEHWKKVFQYAEDRGIDIYLFHWNVFVNGAEGKHGIRWQQDHPITVDYIRKSVKQTLLTFPNIKGIGVTAGEHINRELTGKYKTENWMWHTYGQGIMDARAENPDLDVRFIFRRHWSNLEDIAEAFKDYPTEIETSFKYSRAHMYSSTKPPWFDKIYREIVEDYDIPCWLNVRNDDIFTFRWGDPEYASEYIKNVPYELTPGFYM